Protein AF-A0A816GTY2-F1 (afdb_monomer)

Radius of gyration: 23.29 Å; Cα contacts (8 Å, |Δi|>4): 223; chains: 1; bounding box: 48×50×70 Å

pLDDT: mean 79.75, std 16.5, range [35.94, 98.0]

Sequence (243 aa):
CYPIIVRQYLSDNASLYRTDCFLKLSVQLFTTQSLARYLISSHNAFQTIIDSFLEYCQSKLDHGKLLFSRTTNTPIQHEFRRAQSILYDLRYLLGVVPDHYTNELRENFINGFQAFLQLLIYIHGMDKVTRQTGQHIEFDPEWETAFNLVIKIQAIISSILDWCSHDKDLLLRAYEVTGLALAEIERTSDVSHLIKDKNNSSIVKTTVHDFKIDCFAYDVAKDPVTVHIPVVRLFAGKFYSKK

Organism: NCBI:txid433720

InterPro domains:
  IPR039164 E3 ubiquitin-protein ligase UBR1-like [PTHR21497] (2-237)

Nearest PDB structures (foldseek):
  6t5f-assembly1_A  TM=2.651E-01  e=1.798E+00  Homo sapiens
  2zqm-assembly1_A  TM=3.087E-01  e=7.501E+00  Thermococcus sp. JCM 11816
  7pwz-assembly1_A-2  TM=2.264E-01  e=6.160E+00  Homo sapiens

Foldseek 3Di:
DVVVVVVVVVPDDDDPCVVVVCVVVVCCVCLPLVVLLCCLLPPLVLQVLLVQLVVVQVVQADVLAGDDDQDCPPVVLVVLVVSLVSLVVLLSSLVDADPDDDPSNLVSLLNSLLSLVSVLSNQAPPPWDFDDDDDDDPDDGDDPSSVVSVVSSVSSLVSQVVNLVNPVVSLVSSLVSLVVVVVVCLVSPPQVVSCCVPPVDDQDFDDDPNDTDGDRDDDRHPHIDDPSHVSVCSNVPPSPDDD

Solvent-accessible surface area (backbone atoms only — not comparable to full-atom values): 14097 Å² total; per-residue (Å²): 111,67,72,58,54,53,50,56,59,75,68,64,89,58,96,77,57,56,64,62,50,49,51,51,50,49,47,49,56,71,66,28,62,66,47,36,50,45,37,29,39,74,62,33,41,54,24,56,55,37,48,57,49,48,61,67,44,58,85,36,46,53,100,68,18,53,56,76,71,60,63,88,55,61,68,65,53,52,52,50,59,56,58,55,51,57,56,54,56,49,37,56,49,42,64,54,67,77,95,71,84,51,70,54,37,48,53,29,45,50,52,15,46,54,43,45,47,52,54,33,49,24,42,40,63,22,79,63,45,51,54,87,84,88,74,86,78,91,66,82,72,67,54,63,69,64,51,54,50,50,56,56,48,52,56,38,51,50,32,51,51,54,45,27,76,78,33,72,71,51,33,52,52,53,51,51,56,48,50,52,51,48,54,48,46,68,73,69,45,87,47,54,84,66,46,38,72,76,74,80,56,45,76,39,81,44,70,64,90,92,44,80,43,81,37,77,71,74,52,56,65,78,43,54,47,55,92,38,49,54,54,61,50,55,67,73,31,70,88,83,69,79,134

Mean predicted aligned error: 10.99 Å

Secondary structure (DSSP, 8-state):
-HHHHHHHHHH---SSSHHHHHHHHHHHHHT-HHHHHHHHHHH-HHHHHHHHHHHHHHTTEETTEE---SS--HHHHHHHHHHTTHHHHHHHHTSS--SS--HHHHHHHHHHHHHHHHHHHHHTT-S-B----SS--SSPPP-HHHHHHHHHHHHHHHHHHHHHHT-HHHHHHHHHHHHHHHHHHHHH---HHHHTTTTT--EEEEEETTEEEEEE---TTTS-B-S--HHHHHHHSSTT---

Structure (mmCIF, N/CA/C/O backbone):
data_AF-A0A816GTY2-F1
#
_entry.id   AF-A0A816GTY2-F1
#
loop_
_atom_site.group_PDB
_atom_site.id
_atom_site.type_symbol
_atom_site.label_atom_id
_atom_site.label_alt_id
_atom_site.label_comp_id
_atom_site.label_asym_id
_atom_site.label_entity_id
_atom_site.label_seq_id
_atom_site.pdbx_PDB_ins_code
_atom_site.Cartn_x
_atom_site.Cartn_y
_atom_site.Cartn_z
_atom_site.occupancy
_atom_site.B_iso_or_equiv
_atom_site.auth_seq_id
_atom_site.auth_comp_id
_atom_site.auth_asym_id
_atom_site.auth_atom_id
_atom_site.pdbx_PDB_model_num
ATOM 1 N N . CYS A 1 1 ? 12.930 1.979 -36.747 1.00 45.59 1 CYS A N 1
ATOM 2 C CA . CYS A 1 1 ? 11.554 2.526 -36.798 1.00 45.59 1 CYS A CA 1
ATOM 3 C C . CYS A 1 1 ? 11.474 4.005 -36.403 1.00 45.59 1 CYS A C 1
ATOM 5 O O . CYS A 1 1 ? 11.006 4.783 -37.219 1.00 45.59 1 CYS A O 1
ATOM 7 N N . TYR A 1 2 ? 11.999 4.432 -35.247 1.00 43.94 2 TYR A N 1
ATOM 8 C CA . TYR A 1 2 ? 11.989 5.844 -34.807 1.00 43.94 2 TYR A CA 1
ATOM 9 C C . TYR A 1 2 ? 12.565 6.873 -35.814 1.00 43.94 2 TYR A C 1
ATOM 11 O O . TYR A 1 2 ? 11.867 7.830 -36.136 1.00 43.94 2 TYR A O 1
ATOM 19 N N . PRO A 1 3 ? 13.757 6.678 -36.418 1.00 50.62 3 PRO A N 1
ATOM 20 C CA . PRO A 1 3 ? 14.300 7.652 -37.376 1.00 50.62 3 PRO A CA 1
ATOM 21 C C . PRO A 1 3 ? 13.504 7.763 -38.690 1.00 50.62 3 PRO A C 1
ATOM 23 O O . PRO A 1 3 ? 13.609 8.773 -39.379 1.00 50.62 3 PRO A O 1
ATOM 26 N N . ILE A 1 4 ? 12.696 6.754 -39.038 1.00 53.03 4 ILE A N 1
ATOM 27 C CA . ILE A 1 4 ? 11.814 6.779 -40.218 1.00 53.03 4 ILE A CA 1
ATOM 28 C C . ILE A 1 4 ? 10.565 7.613 -39.914 1.00 53.03 4 ILE A C 1
ATOM 30 O O . ILE A 1 4 ? 10.192 8.462 -40.717 1.00 53.03 4 ILE A O 1
ATOM 34 N N . ILE A 1 5 ? 9.993 7.443 -38.718 1.00 52.91 5 ILE A N 1
ATOM 35 C CA . ILE A 1 5 ? 8.853 8.227 -38.222 1.00 52.91 5 ILE A CA 1
ATOM 36 C C . ILE A 1 5 ? 9.244 9.704 -38.065 1.00 52.91 5 ILE A C 1
ATOM 38 O O . ILE A 1 5 ? 8.514 10.581 -38.510 1.00 52.91 5 ILE A O 1
ATOM 42 N N . VAL A 1 6 ? 10.433 9.987 -37.520 1.00 56.56 6 VAL A N 1
ATOM 43 C CA . VAL A 1 6 ? 10.964 11.357 -37.397 1.00 56.56 6 VAL A CA 1
ATOM 44 C C . VAL A 1 6 ? 11.235 11.984 -38.770 1.00 5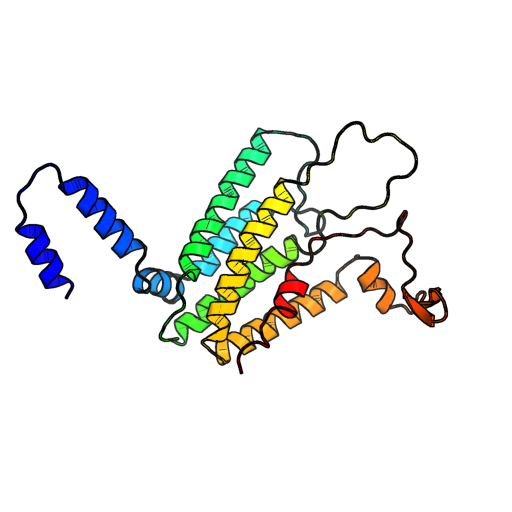6.56 6 VAL A C 1
ATOM 46 O O . VAL A 1 6 ? 10.988 13.171 -38.959 1.00 56.56 6 VAL A O 1
ATOM 49 N N . ARG A 1 7 ? 11.695 11.206 -39.761 1.00 51.94 7 ARG A N 1
ATOM 50 C CA . ARG A 1 7 ? 11.862 11.704 -41.137 1.00 51.94 7 ARG A CA 1
ATOM 51 C C . ARG A 1 7 ? 10.533 12.015 -41.818 1.00 51.94 7 ARG A C 1
ATOM 53 O O . ARG A 1 7 ? 10.439 13.073 -42.426 1.00 51.94 7 ARG A O 1
ATOM 60 N N . GLN A 1 8 ? 9.527 11.148 -41.685 1.00 50.62 8 GLN A N 1
ATOM 61 C CA . GLN A 1 8 ? 8.172 11.416 -42.187 1.00 50.62 8 GLN A CA 1
ATOM 62 C C . GLN A 1 8 ? 7.539 12.639 -41.503 1.00 50.62 8 GLN A C 1
ATOM 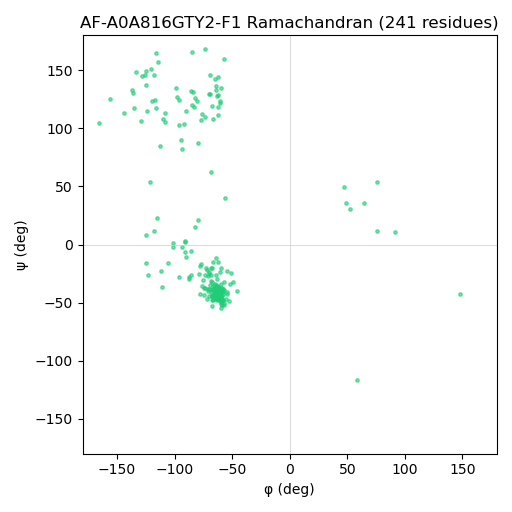64 O O . GLN A 1 8 ? 6.894 13.447 -42.162 1.00 50.62 8 GLN A O 1
ATOM 69 N N . TYR A 1 9 ? 7.807 12.823 -40.208 1.00 50.88 9 TYR A N 1
ATOM 70 C CA . TYR A 1 9 ? 7.394 13.982 -39.415 1.00 50.88 9 TYR A CA 1
ATOM 71 C C . TYR A 1 9 ? 8.041 15.303 -39.870 1.00 50.88 9 TYR A C 1
ATOM 73 O O . TYR A 1 9 ? 7.374 16.333 -39.912 1.00 50.88 9 TYR A O 1
ATOM 81 N N . LEU A 1 10 ? 9.328 15.290 -40.238 1.00 55.56 10 LEU A N 1
ATOM 82 C CA . LEU A 1 10 ? 10.029 16.481 -40.740 1.00 55.56 10 LEU A CA 1
ATOM 83 C C . LEU A 1 10 ? 9.582 16.890 -42.153 1.00 55.56 10 LEU A C 1
ATOM 85 O O . LEU A 1 10 ? 9.772 18.043 -42.532 1.00 55.56 10 LEU A O 1
ATOM 89 N N . SER A 1 11 ? 9.015 15.963 -42.931 1.00 59.84 11 SER A N 1
ATOM 90 C CA . SER A 1 11 ? 8.580 16.207 -44.312 1.00 59.84 11 SER A CA 1
ATOM 91 C C . SER A 1 11 ? 7.131 16.691 -44.466 1.00 59.84 11 SER A C 1
ATOM 93 O O . SER A 1 11 ? 6.770 17.110 -45.565 1.00 59.84 11 SER A O 1
ATOM 95 N N . ASP A 1 12 ? 6.303 16.653 -43.414 1.00 51.91 12 ASP A N 1
ATOM 96 C CA . ASP A 1 12 ? 4.862 16.933 -43.514 1.00 51.91 12 ASP A CA 1
ATOM 97 C C . ASP A 1 12 ? 4.520 18.420 -43.268 1.00 51.91 12 ASP A C 1
ATOM 99 O O . ASP A 1 12 ? 4.496 18.931 -42.143 1.00 51.91 12 ASP A O 1
ATOM 103 N N . ASN A 1 13 ? 4.234 19.138 -44.358 1.00 57.19 13 ASN A N 1
ATOM 104 C CA . ASN A 1 13 ? 3.841 20.548 -44.365 1.00 57.19 13 ASN A CA 1
ATOM 105 C C . ASN A 1 13 ? 2.306 20.702 -44.368 1.00 57.19 13 ASN A C 1
ATOM 107 O O . ASN A 1 13 ? 1.714 20.823 -45.436 1.00 57.19 13 ASN A O 1
ATOM 111 N N . ALA A 1 14 ? 1.645 20.769 -43.203 1.00 49.66 14 ALA A N 1
ATOM 112 C CA . ALA A 1 14 ? 0.281 21.317 -43.112 1.00 49.66 14 ALA A CA 1
ATOM 113 C C . ALA A 1 14 ? -0.069 21.852 -41.708 1.00 49.66 14 ALA A C 1
ATOM 115 O O . ALA A 1 14 ? 0.015 21.166 -40.691 1.00 49.66 14 ALA A O 1
ATOM 116 N N . SER A 1 15 ? -0.493 23.111 -41.671 1.00 50.09 15 SER A N 1
ATOM 117 C CA . SER A 1 15 ? -0.584 24.029 -40.530 1.00 50.09 15 SER A CA 1
ATOM 118 C C . SER A 1 15 ? -1.829 23.909 -39.628 1.00 50.09 15 SER A C 1
ATOM 120 O O . SER A 1 15 ? -2.042 24.791 -38.804 1.00 50.09 15 SER A O 1
ATOM 122 N N . LEU A 1 16 ? -2.615 22.826 -39.700 1.00 46.22 16 LEU A N 1
ATOM 123 C CA . LEU A 1 16 ? -3.748 22.582 -38.777 1.00 46.22 16 LEU A CA 1
ATOM 124 C C . LEU A 1 16 ? -3.669 21.242 -38.014 1.00 46.22 16 LEU A C 1
ATOM 126 O O . LEU A 1 16 ? -4.152 21.151 -36.893 1.00 46.22 16 LEU A O 1
ATOM 130 N N . TYR A 1 17 ? -2.991 20.228 -38.565 1.00 48.44 17 TYR A N 1
ATOM 131 C CA . TYR A 1 17 ? -2.818 18.897 -37.949 1.00 48.44 17 TYR A CA 1
ATOM 132 C C . TYR A 1 17 ? -1.629 18.814 -36.972 1.00 48.44 17 TYR A C 1
ATOM 134 O O . TYR A 1 17 ? -1.408 17.793 -36.316 1.00 48.44 17 TYR A O 1
ATOM 142 N N . ARG A 1 18 ? -0.842 19.895 -36.876 1.00 46.66 18 ARG A N 1
ATOM 143 C CA . ARG A 1 18 ? 0.416 19.963 -36.119 1.00 46.66 18 ARG A CA 1
ATOM 144 C C . ARG A 1 18 ? 0.211 19.781 -34.613 1.00 46.66 18 ARG A C 1
ATOM 146 O O . ARG A 1 18 ? 1.026 19.111 -33.990 1.00 46.66 18 ARG A O 1
ATOM 153 N N . THR A 1 19 ? -0.866 20.319 -34.041 1.00 47.19 19 THR A N 1
ATOM 154 C CA . THR A 1 19 ? -1.137 20.243 -32.594 1.00 47.19 19 THR A CA 1
ATOM 155 C C . THR A 1 19 ? -1.597 18.845 -32.179 1.00 47.19 19 THR A C 1
ATOM 157 O O . THR A 1 19 ? -1.076 18.292 -31.215 1.00 47.19 19 THR A O 1
ATOM 160 N N . ASP A 1 20 ? -2.490 18.224 -32.955 1.00 47.22 20 ASP A N 1
ATOM 161 C CA . ASP A 1 20 ? -2.998 16.875 -32.673 1.00 47.22 20 ASP A CA 1
ATOM 162 C C . ASP A 1 20 ? -1.932 15.793 -32.858 1.00 47.22 20 ASP A C 1
ATOM 164 O O . ASP A 1 20 ? -1.909 14.814 -32.115 1.00 47.22 20 ASP A O 1
ATOM 168 N N . CYS A 1 21 ? -1.028 15.957 -33.826 1.00 54.66 21 CYS A N 1
ATOM 169 C CA . CYS A 1 21 ? 0.066 15.014 -34.048 1.00 54.66 21 CYS A CA 1
ATOM 170 C C . CYS A 1 21 ? 1.161 15.155 -32.976 1.00 54.66 21 CYS A C 1
ATOM 172 O O . CYS A 1 21 ? 1.665 14.144 -32.489 1.00 54.66 21 CYS A O 1
ATOM 174 N N . PHE A 1 22 ? 1.458 16.385 -32.526 1.00 53.31 22 PHE A N 1
ATOM 175 C CA . PHE A 1 22 ? 2.329 16.622 -31.368 1.00 53.31 22 PHE A CA 1
ATOM 176 C C . PHE A 1 22 ? 1.764 15.977 -30.110 1.00 53.31 22 PHE A C 1
ATOM 178 O O . PHE A 1 22 ? 2.485 15.243 -29.447 1.00 53.31 22 PHE A O 1
ATOM 185 N N . LEU A 1 23 ? 0.479 16.208 -29.822 1.00 54.41 23 LEU A N 1
ATOM 186 C CA . LEU A 1 23 ? -0.200 15.642 -28.662 1.00 54.41 23 LEU A CA 1
ATOM 187 C C . LEU A 1 23 ? -0.242 14.116 -28.736 1.00 54.41 23 LEU A C 1
ATOM 189 O O . LEU A 1 23 ? 0.047 13.460 -27.747 1.00 54.41 23 LEU A O 1
ATOM 193 N N . LYS A 1 24 ? -0.535 13.523 -29.898 1.00 50.78 24 LYS A N 1
ATOM 194 C CA . LYS A 1 24 ? -0.574 12.059 -30.055 1.00 50.78 24 LYS A CA 1
ATOM 195 C C . LYS A 1 24 ? 0.804 11.415 -29.950 1.00 50.78 24 LYS A C 1
ATOM 197 O O . LYS A 1 24 ? 0.923 10.382 -29.296 1.00 50.78 24 LYS A O 1
ATOM 202 N N . LEU A 1 25 ? 1.835 12.020 -30.541 1.00 57.59 25 LEU A N 1
ATOM 203 C CA . LEU A 1 25 ? 3.205 11.519 -30.448 1.00 57.59 25 LEU A CA 1
ATOM 204 C C . LEU A 1 25 ? 3.775 11.730 -29.045 1.00 57.59 25 LEU A C 1
ATOM 206 O O . LEU A 1 25 ? 4.423 10.829 -28.529 1.00 57.59 25 LEU A O 1
ATOM 210 N N . SER A 1 26 ? 3.509 12.869 -28.398 1.00 56.75 26 SER A N 1
ATOM 211 C CA . SER A 1 26 ? 3.910 13.101 -27.010 1.00 56.75 26 SER A CA 1
ATOM 212 C C . SER A 1 26 ? 3.170 12.159 -26.075 1.00 56.75 26 SER A C 1
ATOM 214 O O . SER A 1 26 ? 3.808 11.552 -25.229 1.00 56.75 26 SER A O 1
ATOM 216 N N . VAL A 1 27 ? 1.859 11.965 -26.259 1.00 57.84 27 VAL A N 1
ATOM 217 C CA . VAL A 1 27 ? 1.085 10.971 -25.507 1.00 57.84 27 VAL A CA 1
ATOM 218 C C . VAL A 1 27 ? 1.722 9.606 -25.708 1.00 57.84 27 VAL A C 1
ATOM 220 O O . VAL A 1 27 ? 2.113 9.020 -24.719 1.00 57.84 27 VAL A O 1
ATOM 223 N N . GLN A 1 28 ? 1.975 9.152 -26.939 1.00 59.72 28 GLN A N 1
ATOM 224 C CA . GLN A 1 28 ? 2.644 7.869 -27.174 1.00 59.72 28 GLN A CA 1
ATOM 225 C C . GLN A 1 28 ? 4.036 7.783 -26.544 1.00 59.72 28 GLN A C 1
ATOM 227 O O . GLN A 1 28 ? 4.331 6.772 -25.920 1.00 59.72 28 GLN A O 1
ATOM 232 N N . LEU A 1 29 ? 4.875 8.814 -26.669 1.00 57.59 29 LEU A N 1
ATOM 233 C CA . LEU A 1 29 ? 6.229 8.852 -26.111 1.00 57.59 29 LEU A CA 1
ATOM 234 C C . LEU A 1 29 ? 6.191 8.775 -24.581 1.00 57.59 29 LEU A C 1
ATOM 236 O O . LEU A 1 29 ? 6.889 7.955 -23.986 1.00 57.59 29 LEU A O 1
ATOM 240 N N . PHE A 1 30 ? 5.329 9.574 -23.955 1.00 52.88 30 PHE A N 1
ATOM 241 C CA . PHE A 1 30 ? 5.159 9.596 -22.511 1.00 52.88 30 PHE A CA 1
ATOM 242 C C . PHE A 1 30 ? 4.406 8.364 -22.001 1.00 52.88 30 PHE A C 1
ATOM 244 O O . PHE A 1 30 ? 4.641 7.979 -20.859 1.00 52.88 30 PHE A O 1
ATOM 251 N N . THR A 1 31 ? 3.555 7.716 -22.812 1.00 55.88 31 THR A N 1
ATOM 252 C CA . THR A 1 31 ? 2.820 6.464 -22.504 1.00 55.88 31 THR A CA 1
ATOM 253 C C . THR A 1 31 ? 3.572 5.218 -22.923 1.00 55.88 31 THR A C 1
ATOM 255 O O . THR A 1 31 ? 3.040 4.114 -22.806 1.00 55.88 31 THR A O 1
ATOM 258 N N . THR A 1 32 ? 4.789 5.351 -23.454 1.00 65.94 32 THR A N 1
ATOM 259 C CA . THR A 1 32 ? 5.545 4.174 -23.855 1.00 65.94 32 THR A CA 1
ATOM 260 C C . THR A 1 32 ? 5.962 3.389 -22.620 1.00 65.94 32 THR A C 1
ATOM 262 O O . THR A 1 32 ? 6.588 3.904 -21.693 1.00 65.94 32 THR A O 1
ATOM 265 N N . GLN A 1 33 ? 5.681 2.091 -22.663 1.00 64.62 33 GLN A N 1
ATOM 266 C CA . GLN A 1 33 ? 6.143 1.097 -21.701 1.00 64.62 33 GLN A CA 1
ATOM 267 C C . GLN A 1 33 ? 7.663 1.209 -21.447 1.00 64.62 33 GLN A C 1
ATOM 269 O O . GLN A 1 33 ? 8.124 0.990 -20.331 1.00 64.62 33 GLN A O 1
ATOM 274 N N . SER A 1 34 ? 8.445 1.619 -22.455 1.00 73.25 34 SER A N 1
ATOM 275 C CA . SER A 1 34 ? 9.882 1.883 -22.327 1.00 73.25 34 SER A CA 1
ATOM 276 C C . SER A 1 34 ? 10.219 3.045 -21.392 1.00 73.25 34 SER A C 1
ATOM 278 O O . SER A 1 34 ? 11.177 2.927 -20.633 1.00 73.25 34 SER A O 1
ATOM 280 N N . LEU A 1 35 ? 9.454 4.143 -21.412 1.00 81.81 35 LEU A N 1
ATOM 281 C CA . LEU A 1 35 ? 9.726 5.297 -20.554 1.00 81.81 35 LEU A CA 1
ATOM 282 C C . LEU A 1 35 ? 9.391 4.988 -19.094 1.00 81.81 35 LEU A C 1
ATOM 284 O O . LEU A 1 35 ? 10.215 5.238 -18.222 1.00 81.81 35 LEU A O 1
ATOM 288 N N . ALA A 1 36 ? 8.226 4.393 -18.828 1.00 84.06 36 ALA A N 1
ATOM 289 C CA . ALA A 1 36 ? 7.830 4.020 -17.470 1.00 84.06 36 ALA A CA 1
ATOM 290 C C . ALA A 1 36 ? 8.833 3.039 -16.832 1.00 84.06 36 ALA A C 1
ATOM 292 O O . ALA A 1 36 ? 9.303 3.259 -15.714 1.00 84.06 36 ALA A O 1
ATOM 293 N N . ARG A 1 37 ? 9.255 2.013 -17.588 1.00 85.25 37 ARG A N 1
ATOM 294 C CA . ARG A 1 37 ? 10.316 1.085 -17.163 1.00 85.25 37 ARG A CA 1
ATOM 295 C C . ARG A 1 37 ? 11.639 1.797 -16.895 1.00 85.25 37 ARG A C 1
ATOM 297 O O . ARG A 1 37 ? 12.271 1.521 -15.883 1.00 85.25 37 ARG A O 1
ATOM 304 N N . TYR A 1 38 ? 12.060 2.697 -17.782 1.00 88.12 38 TYR A N 1
ATOM 305 C CA . TYR A 1 38 ? 13.303 3.454 -17.621 1.00 88.12 38 TYR A CA 1
ATOM 306 C C . TYR A 1 38 ? 13.271 4.355 -16.379 1.00 88.12 38 TYR A C 1
ATOM 308 O O . TYR A 1 38 ? 14.245 4.430 -15.634 1.00 88.12 38 TYR A O 1
ATOM 316 N N . LEU A 1 39 ? 12.137 4.998 -16.103 1.00 90.00 39 LEU A N 1
ATOM 317 C CA . LEU A 1 39 ? 11.957 5.832 -14.916 1.00 90.00 39 LEU A CA 1
ATOM 318 C C . LEU A 1 39 ? 12.032 5.014 -13.619 1.00 90.00 39 LEU A C 1
ATOM 320 O O . LEU A 1 39 ? 12.686 5.443 -12.670 1.00 90.00 39 LEU A O 1
ATOM 324 N N . ILE A 1 40 ? 11.441 3.816 -13.576 1.00 91.94 40 ILE A N 1
ATOM 325 C CA . ILE A 1 40 ? 11.598 2.917 -12.420 1.00 91.94 40 ILE A CA 1
ATOM 326 C C . ILE A 1 40 ? 13.048 2.424 -12.330 1.00 91.94 40 ILE A C 1
ATOM 328 O O . ILE A 1 40 ? 13.696 2.583 -11.300 1.00 91.94 40 ILE A O 1
ATOM 332 N N . SER A 1 41 ? 13.584 1.861 -13.413 1.00 92.12 41 SER A N 1
ATOM 333 C CA . SER A 1 41 ? 14.889 1.192 -13.411 1.00 92.12 41 SER A CA 1
ATOM 334 C C . SER A 1 41 ? 16.076 2.133 -13.216 1.00 92.12 41 SER A C 1
ATOM 336 O O . SER A 1 41 ? 17.088 1.696 -12.682 1.00 92.12 41 SER A O 1
ATOM 338 N N . SER A 1 42 ? 16.002 3.384 -13.668 1.00 91.19 42 SER A N 1
ATOM 339 C CA . SER A 1 42 ? 17.142 4.312 -13.628 1.00 91.19 42 SER A CA 1
ATOM 340 C C . SER A 1 42 ? 16.951 5.470 -12.653 1.00 91.19 42 SER A C 1
ATOM 342 O O . SER A 1 42 ? 17.942 6.035 -12.208 1.00 91.19 42 SER A O 1
ATOM 344 N N . HIS A 1 43 ? 15.708 5.823 -12.307 1.00 92.00 43 HIS A N 1
ATOM 345 C CA . HIS A 1 43 ? 15.412 7.010 -11.494 1.00 92.00 43 HIS A CA 1
ATOM 346 C C . HIS A 1 43 ? 14.586 6.711 -10.239 1.00 92.00 43 HIS A C 1
ATOM 348 O O . HIS A 1 43 ? 14.150 7.651 -9.585 1.00 92.00 43 HIS A O 1
ATOM 354 N N . ASN A 1 44 ? 14.352 5.437 -9.893 1.00 92.88 44 ASN A N 1
ATOM 355 C CA . ASN A 1 44 ? 13.559 5.056 -8.716 1.00 92.88 44 ASN A CA 1
ATOM 356 C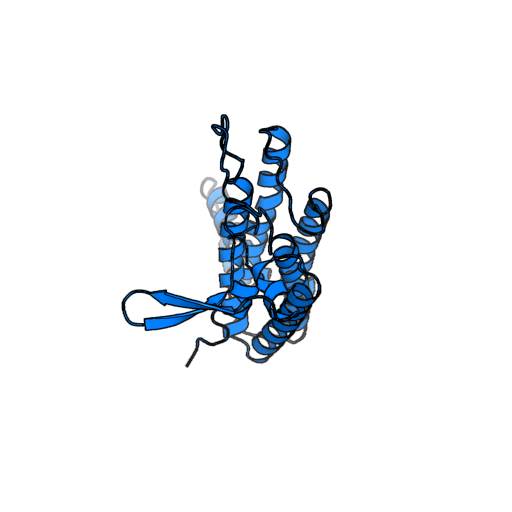 C . ASN A 1 44 ? 12.174 5.729 -8.659 1.00 92.88 44 ASN A C 1
ATOM 358 O O . ASN A 1 44 ? 11.627 5.954 -7.583 1.00 92.88 44 ASN A O 1
ATOM 362 N N . ALA A 1 45 ? 11.577 6.027 -9.820 1.00 94.00 45 ALA A N 1
ATOM 363 C CA . ALA A 1 45 ? 10.399 6.891 -9.891 1.00 94.00 45 ALA A CA 1
ATOM 364 C C . ALA A 1 45 ? 9.215 6.399 -9.041 1.00 94.00 45 ALA A C 1
ATOM 366 O O . ALA A 1 45 ? 8.488 7.220 -8.490 1.00 94.00 45 ALA A O 1
ATOM 367 N N . PHE A 1 46 ? 9.042 5.080 -8.885 1.00 95.81 46 PHE A N 1
ATOM 368 C CA . PHE A 1 46 ? 8.024 4.517 -7.995 1.00 95.81 46 PHE A CA 1
ATOM 369 C C . PHE A 1 46 ? 8.250 4.971 -6.543 1.00 95.81 46 PHE A C 1
ATOM 371 O O . PHE A 1 46 ? 7.361 5.574 -5.940 1.00 95.81 46 PHE A O 1
ATOM 378 N N . GLN A 1 47 ? 9.448 4.738 -6.006 1.00 96.81 47 GLN A N 1
ATOM 379 C CA . GLN A 1 47 ? 9.798 5.157 -4.654 1.00 96.81 47 GLN A CA 1
ATOM 380 C C . GLN A 1 47 ? 9.674 6.673 -4.496 1.00 96.81 47 GLN A C 1
ATOM 382 O O . GLN A 1 47 ? 8.992 7.125 -3.587 1.00 96.81 47 GLN A O 1
ATOM 387 N N . THR A 1 48 ? 10.255 7.458 -5.407 1.00 96.06 48 THR A N 1
ATOM 388 C CA . THR A 1 48 ? 10.230 8.927 -5.321 1.00 96.06 48 THR A CA 1
ATOM 389 C C . THR A 1 48 ? 8.808 9.485 -5.274 1.00 96.06 48 THR A C 1
ATOM 391 O O . THR A 1 48 ? 8.524 10.382 -4.479 1.00 96.06 48 THR A O 1
ATOM 394 N N . ILE A 1 49 ? 7.898 8.945 -6.094 1.00 94.81 49 ILE A N 1
ATOM 395 C CA . ILE A 1 49 ? 6.485 9.343 -6.088 1.00 94.81 49 ILE A CA 1
ATOM 396 C C . ILE A 1 49 ? 5.843 9.045 -4.730 1.00 94.81 49 ILE A C 1
ATOM 398 O O . ILE A 1 49 ? 5.164 9.905 -4.168 1.00 94.81 49 ILE A O 1
ATOM 402 N N . ILE A 1 50 ? 6.050 7.842 -4.192 1.00 97.12 50 ILE A N 1
ATOM 403 C CA . ILE A 1 50 ? 5.440 7.475 -2.915 1.00 97.12 50 ILE A CA 1
ATOM 404 C C . ILE A 1 50 ? 6.056 8.234 -1.749 1.00 97.12 50 ILE A C 1
ATOM 406 O O . ILE A 1 50 ? 5.297 8.746 -0.935 1.00 97.12 50 ILE A O 1
ATOM 410 N N . ASP A 1 51 ? 7.375 8.372 -1.682 1.00 95.81 51 ASP A N 1
ATOM 411 C CA . ASP A 1 51 ? 8.051 9.114 -0.615 1.00 95.81 51 ASP A CA 1
ATOM 412 C C . ASP A 1 51 ? 7.563 10.568 -0.562 1.00 95.81 51 ASP A C 1
ATOM 414 O O . ASP A 1 51 ? 7.225 11.061 0.513 1.00 95.81 51 ASP A O 1
ATOM 418 N N . SER A 1 52 ? 7.378 11.208 -1.724 1.00 93.81 52 SER A N 1
ATOM 419 C CA . SER A 1 52 ? 6.784 12.553 -1.809 1.00 93.81 52 SER A CA 1
ATOM 420 C C . SER A 1 52 ? 5.367 12.600 -1.218 1.00 93.81 52 SER A C 1
ATOM 422 O O . SER A 1 52 ? 4.979 13.558 -0.546 1.00 93.81 52 SER A O 1
ATOM 424 N N . PHE A 1 53 ? 4.562 11.560 -1.458 1.00 93.88 53 PHE A N 1
ATOM 425 C CA . PHE A 1 53 ? 3.213 11.471 -0.902 1.00 93.88 53 PHE A CA 1
ATOM 426 C C . PHE A 1 53 ? 3.217 11.145 0.599 1.00 93.88 53 PHE A C 1
ATOM 428 O O . PHE A 1 53 ? 2.401 11.689 1.346 1.00 93.88 53 PHE A O 1
ATOM 435 N N . LEU A 1 54 ? 4.135 10.287 1.052 1.00 94.56 54 LEU A N 1
ATOM 436 C CA . LEU A 1 54 ? 4.325 9.944 2.460 1.00 94.56 54 LEU A CA 1
ATOM 437 C C . LEU A 1 54 ? 4.727 11.175 3.266 1.00 94.56 54 LEU A C 1
ATOM 439 O O . LEU A 1 54 ? 4.119 11.419 4.304 1.00 94.56 54 LEU A O 1
ATOM 443 N N . GLU A 1 55 ? 5.677 11.971 2.774 1.00 93.44 55 GLU A N 1
ATOM 444 C CA . GLU A 1 55 ? 6.109 13.227 3.399 1.00 93.44 55 GLU A CA 1
ATOM 445 C C . GLU A 1 55 ? 4.920 14.172 3.617 1.00 93.44 55 GLU A C 1
ATOM 447 O O . GLU A 1 55 ? 4.692 14.657 4.726 1.00 93.44 55 GLU A O 1
ATOM 452 N N . TYR A 1 56 ? 4.068 14.343 2.602 1.00 91.25 56 TYR A N 1
ATOM 453 C CA . TYR A 1 56 ? 2.843 15.131 2.742 1.00 91.25 56 TYR A CA 1
ATOM 454 C C . TYR A 1 56 ? 1.864 14.545 3.781 1.00 91.25 56 TYR A C 1
ATOM 456 O O . TYR A 1 56 ? 1.205 15.286 4.527 1.00 91.25 56 TYR A O 1
ATOM 464 N N . CYS A 1 57 ? 1.766 13.215 3.842 1.00 90.75 57 CYS A N 1
ATOM 465 C CA . CYS A 1 57 ? 0.910 12.492 4.778 1.00 90.75 57 CYS A CA 1
ATOM 466 C C . CYS A 1 57 ? 1.396 12.565 6.231 1.00 90.75 57 CYS A C 1
ATOM 468 O O . CYS A 1 57 ? 0.551 12.479 7.117 1.00 90.75 57 CYS A O 1
ATOM 470 N N . GLN A 1 58 ? 2.694 12.768 6.498 1.00 90.81 58 GLN A N 1
ATOM 471 C CA . GLN A 1 58 ? 3.250 12.791 7.863 1.00 90.81 58 GLN A CA 1
ATOM 472 C C . GLN A 1 58 ? 2.528 13.789 8.776 1.00 90.81 58 GLN A C 1
ATOM 474 O O . GLN A 1 58 ? 2.198 13.462 9.912 1.00 90.81 58 GLN A O 1
ATOM 479 N N . SER A 1 59 ? 2.196 14.973 8.251 1.00 88.00 59 SER A N 1
ATOM 480 C CA . SER A 1 59 ? 1.439 16.017 8.968 1.00 88.00 59 SER A CA 1
ATOM 481 C C . SER A 1 59 ? 0.003 15.627 9.353 1.00 88.00 59 SER A C 1
ATOM 483 O O . SER A 1 59 ? -0.650 16.352 10.099 1.00 88.00 59 SER A O 1
ATOM 485 N N . LYS A 1 60 ? -0.512 14.518 8.811 1.00 88.31 60 LYS A N 1
ATOM 486 C CA . LYS A 1 60 ? -1.900 14.043 8.945 1.00 88.31 60 LYS A CA 1
ATOM 487 C C . LYS A 1 60 ? -1.977 12.687 9.646 1.00 88.31 60 LYS A C 1
ATOM 489 O O . LYS A 1 60 ? -3.021 12.038 9.607 1.00 88.31 60 LYS A O 1
ATOM 494 N N . LEU A 1 61 ? -0.870 12.236 10.236 1.00 90.44 61 LEU A N 1
ATOM 495 C CA . LEU A 1 61 ? -0.835 11.001 11.003 1.00 90.44 61 LEU A CA 1
ATOM 496 C C . LEU A 1 61 ? -1.257 11.259 12.447 1.00 90.44 61 LEU A C 1
ATOM 498 O O . LEU A 1 61 ? -0.727 12.145 13.110 1.00 90.44 61 LEU A O 1
ATOM 502 N N . ASP A 1 62 ? -2.155 10.419 12.941 1.00 87.56 62 ASP A N 1
ATOM 503 C CA . ASP A 1 62 ? -2.491 10.270 14.348 1.00 87.56 62 ASP A CA 1
ATOM 504 C C . ASP A 1 62 ? -2.195 8.828 14.768 1.00 87.56 62 ASP A C 1
ATOM 506 O O . ASP A 1 62 ? -2.650 7.881 14.125 1.00 87.56 62 ASP A O 1
ATOM 510 N N . HIS A 1 63 ? -1.362 8.640 15.795 1.00 86.31 63 HIS A N 1
ATOM 511 C CA . HIS A 1 63 ? -0.897 7.313 16.233 1.00 86.31 63 HIS A CA 1
ATOM 512 C C . HIS A 1 63 ? -0.370 6.428 15.076 1.00 86.31 63 HIS A C 1
ATOM 514 O O . HIS A 1 63 ? -0.577 5.214 15.036 1.00 86.31 63 HIS A O 1
ATOM 520 N N . GLY A 1 64 ? 0.292 7.051 14.092 1.00 87.12 64 GLY A N 1
ATOM 521 C CA . GLY A 1 64 ? 0.827 6.373 12.907 1.00 87.12 64 GLY A CA 1
ATOM 522 C C . GLY A 1 64 ? -0.217 5.978 11.855 1.00 87.12 64 GLY A C 1
ATOM 523 O O . GLY A 1 64 ? 0.115 5.225 10.938 1.00 87.12 64 GLY A O 1
ATOM 524 N N . LYS A 1 65 ? -1.460 6.462 11.965 1.00 90.56 65 LYS A N 1
ATOM 525 C CA . LYS A 1 65 ? -2.550 6.236 11.007 1.00 90.56 65 LYS A CA 1
ATOM 526 C C . LYS A 1 65 ? -3.022 7.542 10.396 1.00 90.56 65 LYS A C 1
ATOM 528 O O . LYS A 1 65 ? -3.025 8.564 11.065 1.00 90.56 65 LYS A O 1
ATOM 533 N N . LEU A 1 66 ? -3.424 7.520 9.130 1.00 90.06 66 LEU A N 1
ATOM 534 C CA . LEU A 1 66 ? -4.004 8.702 8.498 1.00 90.06 66 LEU A CA 1
ATOM 535 C C . LEU A 1 66 ? -5.309 9.080 9.197 1.00 90.06 66 LEU A C 1
ATOM 537 O O . LEU A 1 66 ? -6.200 8.245 9.343 1.00 90.06 66 LEU A O 1
ATOM 541 N N . LEU A 1 67 ? -5.408 10.343 9.601 1.00 87.06 67 LEU A N 1
ATOM 542 C CA . LEU A 1 67 ? -6.609 10.915 10.184 1.00 87.06 67 LEU A CA 1
ATOM 543 C C . LEU A 1 67 ? -7.121 12.033 9.282 1.00 87.06 67 LEU A C 1
ATOM 545 O O . LEU A 1 67 ? -6.414 13.000 8.985 1.00 87.06 67 LEU A O 1
ATOM 549 N N . PHE A 1 68 ? -8.378 11.916 8.871 1.00 82.81 68 PHE A N 1
ATOM 550 C CA . PHE A 1 68 ? -9.068 12.966 8.136 1.00 82.81 68 PHE A CA 1
ATOM 551 C C . PHE A 1 68 ? -9.944 13.770 9.093 1.00 82.81 68 PHE A C 1
ATOM 553 O O . PHE A 1 68 ? -10.634 13.224 9.955 1.00 82.81 68 PHE A O 1
ATOM 560 N N . SER A 1 69 ? -9.880 15.097 8.969 1.00 71.12 69 SER A N 1
ATOM 561 C CA . SER A 1 69 ? -10.694 15.989 9.790 1.00 71.12 69 SER A CA 1
ATOM 562 C C . SER A 1 69 ? -12.177 15.718 9.542 1.00 71.12 69 SER A C 1
ATOM 564 O O . SER A 1 69 ? -12.646 15.830 8.410 1.00 71.12 69 SER A O 1
ATOM 566 N N . ARG A 1 70 ? -12.914 15.414 10.617 1.00 65.81 70 ARG A N 1
ATOM 567 C CA . ARG A 1 70 ? -14.370 15.197 10.584 1.00 65.81 70 ARG A CA 1
ATOM 568 C C . ARG A 1 70 ? -15.160 16.489 10.388 1.00 65.81 70 ARG A C 1
ATOM 570 O O . ARG A 1 70 ? -16.311 16.445 9.973 1.00 65.81 70 ARG A O 1
ATOM 577 N N . THR A 1 71 ? -14.551 17.637 10.681 1.00 56.81 71 THR A N 1
ATOM 578 C CA . THR A 1 71 ? -15.102 18.952 10.352 1.00 56.81 71 THR A CA 1
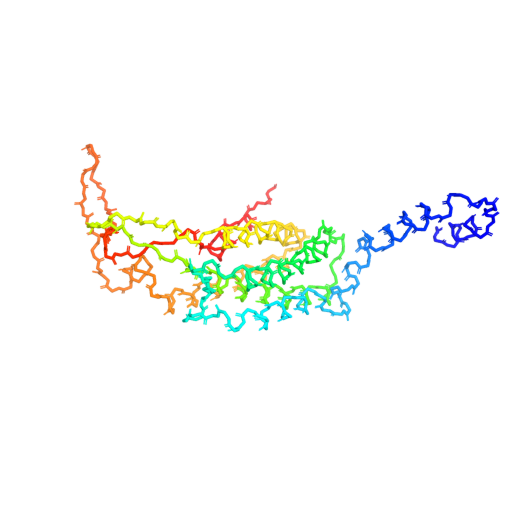ATOM 579 C C . THR A 1 71 ? -14.739 19.319 8.919 1.00 56.81 71 THR A C 1
ATOM 581 O O . THR A 1 71 ? -13.577 19.225 8.513 1.00 56.81 71 THR A O 1
ATOM 584 N N . THR A 1 72 ? -15.750 19.747 8.163 1.00 55.16 72 THR A N 1
ATOM 585 C CA . THR A 1 72 ? -15.708 20.142 6.749 1.00 55.16 72 THR A CA 1
ATOM 586 C C . THR A 1 72 ? -14.911 21.433 6.534 1.00 55.16 72 THR A C 1
ATOM 588 O O . THR A 1 72 ? -15.445 22.450 6.099 1.00 55.16 72 THR A O 1
ATOM 591 N N . ASN A 1 73 ? -13.617 21.427 6.845 1.00 59.72 73 ASN A N 1
ATOM 592 C CA . ASN A 1 73 ? -12.711 22.482 6.409 1.00 59.72 73 ASN A CA 1
ATOM 593 C C . ASN A 1 73 ? -12.339 22.209 4.950 1.00 59.72 73 ASN A C 1
ATOM 595 O O . ASN A 1 73 ? -11.342 21.549 4.647 1.00 59.72 73 ASN A O 1
ATOM 599 N N . THR A 1 74 ? -13.171 22.726 4.046 1.00 62.53 74 THR A N 1
ATOM 600 C CA . THR A 1 74 ? -13.050 22.585 2.589 1.00 62.53 74 THR A CA 1
ATOM 601 C C . THR A 1 74 ? -11.636 22.835 2.036 1.00 62.53 74 THR A C 1
ATOM 603 O O . THR A 1 74 ? -11.210 22.037 1.201 1.00 62.53 74 THR A O 1
ATOM 606 N N . PRO A 1 75 ? -10.835 23.826 2.493 1.00 64.25 75 PRO A N 1
ATOM 607 C CA . PRO A 1 75 ? -9.512 24.082 1.908 1.00 64.25 75 PRO A CA 1
ATOM 608 C C . PRO A 1 75 ? -8.524 22.922 2.098 1.00 64.25 75 PRO A C 1
ATOM 610 O O . PRO A 1 75 ? -7.875 22.495 1.146 1.00 64.25 75 PRO A O 1
ATOM 613 N N . ILE A 1 76 ? -8.469 22.349 3.306 1.00 67.25 76 ILE A N 1
ATOM 614 C CA . ILE A 1 76 ? -7.548 21.253 3.656 1.00 67.25 76 ILE A CA 1
ATOM 615 C C . ILE A 1 76 ? -7.909 19.980 2.877 1.00 67.25 76 ILE A C 1
ATOM 617 O O . ILE A 1 76 ? -7.037 19.237 2.423 1.00 67.25 76 ILE A O 1
ATOM 621 N N . GLN A 1 77 ? -9.206 19.744 2.660 1.00 69.12 77 GLN A N 1
ATOM 622 C CA . GLN A 1 77 ? -9.685 18.627 1.846 1.00 69.12 77 GLN A CA 1
ATOM 623 C C . GLN A 1 77 ? -9.319 18.799 0.365 1.00 69.12 77 GLN A C 1
ATOM 625 O O . GLN A 1 77 ? -8.943 17.825 -0.289 1.00 69.12 77 GLN A O 1
ATOM 630 N N . HIS A 1 78 ? -9.371 20.023 -0.172 1.00 75.06 78 HIS A N 1
ATOM 631 C CA . HIS A 1 78 ? -8.931 20.303 -1.542 1.00 75.06 78 HIS A CA 1
ATOM 632 C C . HIS A 1 78 ? -7.428 20.070 -1.727 1.00 75.06 78 HIS A C 1
ATOM 634 O O . HIS A 1 78 ? -7.027 19.476 -2.731 1.00 75.06 78 HIS A O 1
ATOM 640 N N . GLU A 1 79 ? -6.603 20.468 -0.759 1.00 82.38 79 GLU A N 1
ATOM 641 C CA . GLU A 1 79 ? -5.163 20.193 -0.781 1.00 82.38 79 GLU A CA 1
ATOM 642 C C . GLU A 1 79 ? -4.872 18.693 -0.759 1.00 82.38 79 GLU A C 1
ATOM 644 O O . GLU A 1 79 ? -4.072 18.214 -1.563 1.00 82.38 79 GLU A O 1
ATOM 649 N N . PHE A 1 80 ? -5.569 17.930 0.090 1.00 83.81 80 PHE A N 1
ATOM 650 C CA . PHE A 1 80 ? -5.387 16.481 0.148 1.00 83.81 80 PHE A CA 1
ATOM 651 C C . PHE A 1 80 ? -5.845 15.799 -1.148 1.00 83.81 80 PHE A C 1
ATOM 653 O O . PHE A 1 80 ? -5.127 14.962 -1.695 1.00 83.81 80 PHE A O 1
ATOM 660 N N . ARG A 1 81 ? -6.998 16.196 -1.709 1.00 81.31 81 ARG A N 1
ATOM 661 C CA . ARG A 1 81 ? -7.473 15.704 -3.018 1.00 81.31 81 ARG A CA 1
ATOM 662 C C . ARG A 1 81 ? -6.475 16.005 -4.137 1.00 81.31 81 ARG A C 1
ATOM 664 O O . ARG A 1 81 ? -6.293 15.162 -5.016 1.00 81.31 81 ARG A O 1
ATOM 671 N N . ARG A 1 82 ? -5.817 17.168 -4.097 1.00 83.88 82 ARG A N 1
ATOM 672 C CA . ARG A 1 82 ? -4.739 17.521 -5.029 1.00 83.88 82 ARG A CA 1
ATOM 673 C C . ARG A 1 82 ? -3.508 16.650 -4.804 1.00 83.88 82 ARG A C 1
ATOM 675 O O . ARG A 1 82 ? -2.993 16.114 -5.770 1.00 83.88 82 ARG A O 1
ATOM 682 N N . ALA A 1 83 ? -3.075 16.439 -3.565 1.00 86.75 83 ALA A N 1
ATOM 683 C CA . ALA A 1 83 ? -1.944 15.558 -3.271 1.00 86.75 83 ALA A CA 1
ATOM 684 C C . ALA A 1 83 ? -2.193 14.121 -3.760 1.00 86.75 83 ALA A C 1
ATOM 686 O O . ALA A 1 83 ? -1.300 13.492 -4.317 1.00 86.75 83 ALA A O 1
ATOM 687 N N . GLN A 1 84 ? -3.428 13.620 -3.653 1.00 86.50 84 GLN A N 1
ATOM 688 C CA . GLN A 1 84 ? -3.813 12.311 -4.189 1.00 86.50 84 GLN A CA 1
ATOM 689 C C . GLN A 1 84 ? -3.679 12.195 -5.715 1.00 86.50 84 GLN A C 1
ATOM 691 O O . GLN A 1 84 ? -3.747 11.074 -6.221 1.00 86.50 84 GLN A O 1
ATOM 696 N N . SER A 1 85 ? -3.532 13.290 -6.473 1.00 85.81 85 SER A N 1
ATOM 697 C CA . SER A 1 85 ? -3.355 13.190 -7.926 1.00 85.81 85 SER A CA 1
ATOM 698 C C . SER A 1 85 ? -2.058 12.475 -8.297 1.00 85.81 85 SER A C 1
ATOM 700 O O . SER A 1 85 ? -2.022 11.811 -9.326 1.00 85.81 85 SER A O 1
ATOM 702 N N . ILE A 1 86 ? -1.047 12.521 -7.424 1.00 88.44 86 ILE A N 1
ATOM 703 C CA . ILE A 1 86 ? 0.231 11.821 -7.607 1.00 88.44 86 ILE A CA 1
ATOM 704 C C . ILE A 1 86 ? 0.057 10.293 -7.700 1.00 88.44 86 ILE A C 1
ATOM 706 O O . ILE A 1 86 ? 0.849 9.587 -8.318 1.00 88.44 86 ILE A O 1
ATOM 710 N N . LEU A 1 87 ? -1.036 9.761 -7.139 1.00 90.50 87 LEU A N 1
ATOM 711 C CA . LEU A 1 87 ? -1.377 8.341 -7.232 1.00 90.50 87 LEU A CA 1
ATOM 712 C C . LEU A 1 87 ? -1.811 7.942 -8.652 1.00 90.50 87 LEU A C 1
ATOM 714 O O . LEU A 1 87 ? -1.691 6.773 -9.020 1.00 90.50 87 LEU A O 1
ATOM 718 N N . TYR A 1 88 ? -2.289 8.886 -9.472 1.00 89.44 88 TYR A N 1
ATOM 719 C CA . TYR A 1 88 ? -2.538 8.622 -10.891 1.00 89.44 88 TYR A CA 1
ATOM 720 C C . TYR A 1 88 ? -1.233 8.465 -11.667 1.00 89.44 88 TYR A C 1
ATOM 722 O O . TYR A 1 88 ? -1.151 7.566 -12.502 1.00 89.44 88 TYR A O 1
ATOM 730 N N . ASP A 1 89 ? -0.212 9.261 -11.342 1.00 88.69 89 ASP A N 1
ATOM 731 C CA . ASP A 1 89 ? 1.121 9.135 -11.941 1.00 88.69 89 ASP A CA 1
ATOM 732 C C . ASP A 1 89 ? 1.731 7.776 -11.600 1.00 88.69 89 ASP A C 1
ATOM 734 O O . ASP A 1 89 ? 2.285 7.097 -12.463 1.00 88.69 89 ASP A O 1
ATOM 738 N N . LEU A 1 90 ? 1.539 7.311 -10.362 1.00 92.12 90 LEU A N 1
ATOM 739 C CA . LEU A 1 90 ? 1.964 5.972 -9.978 1.00 92.12 90 LEU A CA 1
ATOM 740 C C . LEU A 1 90 ? 1.196 4.872 -10.722 1.00 92.12 90 LEU A C 1
ATOM 742 O O . LEU A 1 90 ? 1.797 3.925 -11.232 1.00 92.12 90 LEU A O 1
ATOM 746 N N . ARG A 1 91 ? -0.135 4.984 -10.805 1.00 90.19 91 ARG A N 1
ATOM 747 C CA . ARG A 1 91 ? -0.957 4.030 -11.564 1.00 90.19 91 ARG A CA 1
ATOM 748 C C . ARG A 1 91 ? -0.516 3.967 -13.022 1.00 90.19 91 ARG A C 1
ATOM 750 O O . ARG A 1 91 ? -0.529 2.899 -13.619 1.00 90.19 91 ARG A O 1
ATOM 757 N N . TYR A 1 92 ? -0.147 5.104 -13.590 1.00 87.81 92 TYR A N 1
ATOM 758 C CA . TYR A 1 92 ? 0.370 5.187 -14.940 1.00 87.81 92 TYR A CA 1
ATOM 759 C C . TYR A 1 92 ? 1.731 4.502 -15.079 1.00 87.81 92 TYR A C 1
ATOM 761 O O . TYR A 1 92 ? 1.916 3.674 -15.970 1.00 87.81 92 TYR A O 1
ATOM 769 N N . LEU A 1 93 ? 2.651 4.792 -14.158 1.00 90.19 93 LEU A N 1
ATOM 770 C CA . LEU A 1 93 ? 3.991 4.214 -14.117 1.00 90.19 93 LEU A CA 1
ATOM 771 C C . LEU A 1 93 ? 3.954 2.678 -14.039 1.00 90.19 93 LEU A C 1
ATOM 773 O O . LEU A 1 93 ? 4.739 2.000 -14.697 1.00 90.19 93 LEU A O 1
ATOM 777 N N . LEU A 1 94 ? 3.007 2.133 -13.273 1.00 92.00 94 LEU A N 1
ATOM 778 C CA . LEU A 1 94 ? 2.798 0.693 -13.104 1.00 92.00 94 LEU A CA 1
ATOM 779 C C . LEU A 1 94 ? 1.763 0.108 -14.078 1.00 92.00 94 LEU A C 1
ATOM 781 O O . LEU A 1 94 ? 1.526 -1.098 -14.074 1.00 92.00 94 LEU A O 1
ATOM 785 N N . GLY A 1 95 ? 1.136 0.931 -14.918 1.00 88.00 95 GLY A N 1
ATOM 786 C CA . GLY A 1 95 ? -0.008 0.528 -15.736 1.00 88.00 95 GLY A CA 1
ATOM 787 C C . GLY A 1 95 ? 0.336 -0.477 -16.833 1.00 88.00 95 GLY A C 1
ATOM 788 O O . GLY A 1 95 ? -0.551 -1.178 -17.314 1.00 88.00 95 GLY A O 1
ATOM 789 N N . VAL A 1 96 ? 1.612 -0.569 -17.216 1.00 85.00 96 VAL A N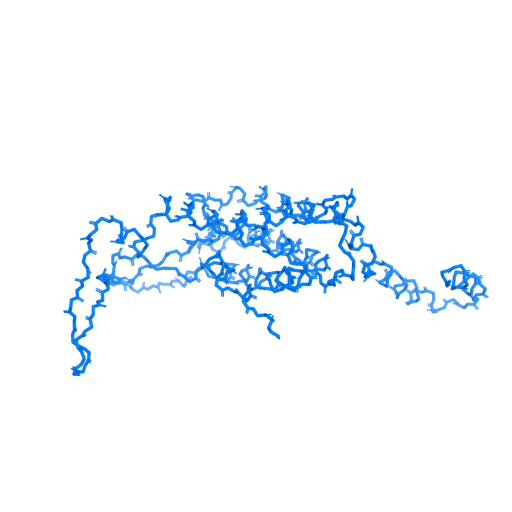 1
ATOM 790 C CA . VAL A 1 96 ? 2.077 -1.510 -18.235 1.00 85.00 96 VAL A CA 1
ATOM 791 C C . VAL A 1 96 ? 3.178 -2.397 -17.664 1.00 85.00 96 VAL A C 1
ATOM 793 O O . VAL A 1 96 ? 4.267 -1.926 -17.339 1.00 85.00 96 VAL A O 1
ATOM 796 N N . VAL A 1 97 ? 2.885 -3.692 -17.567 1.00 88.62 97 VAL A N 1
ATOM 797 C CA . VAL A 1 97 ? 3.803 -4.717 -17.052 1.00 88.62 97 VAL A CA 1
ATOM 798 C C . VAL A 1 97 ? 5.035 -4.841 -17.964 1.00 88.62 97 VAL A C 1
ATOM 800 O O . VAL A 1 97 ? 4.864 -4.843 -19.180 1.00 88.62 97 VAL A O 1
ATOM 803 N N . PRO A 1 98 ? 6.271 -4.934 -17.445 1.00 88.12 98 PRO A N 1
ATOM 804 C CA . PRO A 1 98 ? 7.478 -5.160 -18.240 1.00 88.12 98 PRO A CA 1
ATOM 805 C C . PRO A 1 98 ? 7.496 -6.522 -18.940 1.00 88.12 98 PRO A C 1
ATOM 807 O O . PRO A 1 98 ? 7.150 -7.533 -18.341 1.00 88.12 98 PRO A O 1
ATOM 810 N N . ASP A 1 99 ? 8.022 -6.570 -20.165 1.00 85.56 99 ASP A N 1
ATOM 811 C CA . ASP A 1 99 ? 8.275 -7.848 -20.858 1.00 85.56 99 ASP A CA 1
ATOM 812 C C . ASP A 1 99 ? 9.564 -8.526 -20.355 1.00 85.56 99 ASP A C 1
ATOM 814 O O . ASP A 1 99 ? 9.732 -9.740 -20.446 1.00 85.56 99 ASP A O 1
ATOM 818 N N . HIS A 1 100 ? 10.495 -7.722 -19.830 1.00 87.50 100 HIS A N 1
ATOM 819 C CA . HIS A 1 100 ? 11.796 -8.159 -19.340 1.00 87.50 100 HIS A CA 1
ATOM 820 C C . HIS A 1 100 ? 12.125 -7.465 -18.021 1.00 87.50 100 HIS A C 1
ATOM 822 O O . HIS A 1 100 ? 12.023 -6.240 -17.914 1.00 87.50 100 HIS A O 1
ATOM 828 N N . TYR A 1 101 ? 12.577 -8.253 -17.047 1.00 92.62 101 TYR A N 1
ATOM 829 C CA . TYR A 1 101 ? 12.971 -7.784 -15.725 1.00 92.62 101 TYR A CA 1
ATOM 830 C C . TYR A 1 101 ? 14.492 -7.862 -15.585 1.00 92.62 101 TYR A C 1
ATOM 832 O O . TYR A 1 101 ? 15.077 -8.949 -15.576 1.00 92.62 101 TYR A O 1
ATOM 840 N N . THR A 1 102 ? 15.138 -6.701 -15.485 1.00 93.50 102 THR A N 1
ATOM 841 C CA . THR A 1 102 ? 16.554 -6.593 -15.108 1.00 93.50 102 THR A CA 1
ATOM 842 C C . THR A 1 102 ? 16.692 -6.587 -13.587 1.00 93.50 102 THR A C 1
ATOM 844 O O . THR A 1 102 ? 15.702 -6.424 -12.868 1.00 93.50 102 THR A O 1
ATOM 847 N N . ASN A 1 103 ? 17.904 -6.784 -13.069 1.00 94.75 103 ASN A N 1
ATOM 848 C CA . ASN A 1 103 ? 18.127 -6.746 -11.623 1.00 94.75 103 ASN A CA 1
ATOM 849 C C . ASN A 1 103 ? 17.836 -5.352 -11.063 1.00 94.75 103 ASN A C 1
ATOM 851 O O . ASN A 1 103 ? 17.115 -5.234 -10.081 1.00 94.75 103 ASN A O 1
ATOM 855 N N . GLU A 1 104 ? 18.281 -4.306 -11.753 1.00 95.00 104 GLU A N 1
ATOM 856 C CA . GLU A 1 104 ? 18.054 -2.909 -11.379 1.00 95.00 104 GLU A CA 1
ATOM 857 C C . GLU A 1 104 ? 16.560 -2.576 -11.335 1.00 95.00 104 GLU A C 1
ATOM 859 O O . GLU A 1 104 ? 16.095 -1.916 -10.408 1.00 95.00 104 GLU A O 1
ATOM 864 N N . LEU A 1 105 ? 15.782 -3.078 -12.303 1.00 95.06 105 LEU A N 1
ATOM 865 C CA . LEU A 1 105 ? 14.335 -2.890 -12.312 1.00 95.06 105 LEU A CA 1
ATOM 866 C C . LEU A 1 105 ? 13.674 -3.575 -11.110 1.00 95.06 105 LEU A C 1
ATOM 868 O O . LEU A 1 105 ? 12.785 -2.982 -10.503 1.00 95.06 105 LEU A O 1
ATOM 872 N N . ARG A 1 106 ? 14.098 -4.798 -10.759 1.00 96.19 106 ARG A N 1
ATOM 873 C CA . ARG A 1 106 ? 13.563 -5.525 -9.596 1.00 96.19 106 ARG A CA 1
ATOM 874 C C . ARG A 1 106 ? 13.899 -4.820 -8.286 1.00 96.19 106 ARG A C 1
ATOM 876 O O . ARG A 1 106 ? 12.996 -4.636 -7.477 1.00 96.19 106 ARG A O 1
ATOM 883 N N . GLU A 1 107 ? 15.150 -4.405 -8.092 1.00 97.19 107 GLU A N 1
ATOM 884 C CA . GLU A 1 107 ? 15.572 -3.690 -6.878 1.00 97.19 107 GLU A CA 1
ATOM 885 C C . GLU A 1 107 ? 14.783 -2.389 -6.703 1.00 97.19 107 GLU A C 1
ATOM 887 O O . GLU A 1 107 ? 14.145 -2.172 -5.675 1.00 97.19 107 GLU A O 1
ATOM 892 N N . ASN A 1 108 ? 14.727 -1.558 -7.744 1.00 97.06 108 ASN A N 1
ATOM 893 C CA . ASN A 1 108 ? 14.033 -0.274 -7.675 1.00 97.06 108 ASN A CA 1
ATOM 894 C C . ASN A 1 108 ? 12.512 -0.427 -7.542 1.00 97.06 108 ASN A C 1
ATOM 896 O O . ASN A 1 108 ? 11.855 0.383 -6.882 1.00 97.06 108 ASN A O 1
ATOM 900 N N . PHE A 1 109 ? 11.934 -1.476 -8.136 1.00 97.12 109 PHE A N 1
ATOM 901 C CA . PHE A 1 109 ? 10.537 -1.818 -7.897 1.00 97.12 109 PHE A CA 1
ATOM 902 C C . PHE A 1 109 ? 10.303 -2.198 -6.434 1.00 97.12 109 PHE A C 1
ATOM 904 O O . PHE A 1 109 ? 9.344 -1.707 -5.845 1.00 97.12 109 PHE A O 1
ATOM 911 N N . ILE A 1 110 ? 11.155 -3.041 -5.837 1.00 97.81 110 ILE A N 1
ATOM 912 C CA . ILE A 1 110 ? 11.022 -3.446 -4.429 1.00 97.81 110 ILE A CA 1
ATOM 913 C C . ILE A 1 110 ? 11.175 -2.247 -3.491 1.00 97.81 110 ILE A C 1
ATOM 915 O O . ILE A 1 110 ? 10.374 -2.120 -2.568 1.00 97.81 110 ILE A O 1
ATOM 919 N N . ASN A 1 111 ? 12.107 -1.332 -3.761 1.00 97.81 111 ASN A N 1
ATOM 920 C CA . ASN A 1 111 ? 12.247 -0.091 -2.992 1.00 97.81 111 ASN A CA 1
ATOM 921 C C . ASN A 1 111 ? 10.956 0.744 -3.033 1.00 97.81 111 ASN A C 1
ATOM 923 O O . ASN A 1 111 ? 10.432 1.162 -1.999 1.00 97.81 111 ASN A O 1
ATOM 927 N N . GLY A 1 112 ? 10.384 0.929 -4.228 1.00 97.69 112 GLY A N 1
ATOM 928 C CA . GLY A 1 112 ? 9.102 1.620 -4.377 1.00 97.69 112 GLY A CA 1
ATOM 929 C C . GLY A 1 112 ? 7.938 0.874 -3.727 1.00 97.69 112 GLY A C 1
ATOM 930 O O . GLY A 1 112 ? 7.064 1.490 -3.119 1.00 97.69 112 GLY A O 1
ATOM 931 N N . PHE A 1 113 ? 7.948 -0.456 -3.783 1.00 97.88 113 PHE A N 1
ATOM 932 C CA . PHE A 1 113 ? 6.942 -1.302 -3.154 1.00 97.88 113 PHE A CA 1
ATOM 933 C C . PHE A 1 113 ? 7.005 -1.233 -1.626 1.00 97.88 113 PHE A C 1
ATOM 935 O O . PHE A 1 113 ? 5.960 -1.171 -0.987 1.00 97.88 113 PHE A O 1
ATOM 942 N N . GLN A 1 114 ? 8.197 -1.181 -1.032 1.00 98.00 114 GLN A N 1
ATOM 943 C CA . GLN A 1 114 ? 8.386 -0.966 0.405 1.00 98.00 114 GLN A CA 1
ATOM 944 C C . GLN A 1 114 ? 7.842 0.395 0.848 1.00 98.00 114 GLN A C 1
ATOM 946 O O . GLN A 1 114 ? 7.091 0.465 1.823 1.00 98.00 114 GLN A O 1
ATOM 951 N N . ALA A 1 115 ? 8.132 1.460 0.096 1.00 97.81 115 ALA A N 1
ATOM 952 C CA . ALA A 1 115 ? 7.549 2.777 0.348 1.00 97.81 115 ALA A CA 1
ATOM 953 C C . ALA A 1 115 ? 6.013 2.741 0.214 1.00 97.81 115 ALA A C 1
ATOM 955 O O . ALA A 1 115 ? 5.278 3.245 1.065 1.00 97.81 115 ALA A O 1
ATOM 956 N N . PHE A 1 116 ? 5.486 2.071 -0.815 1.00 97.75 116 PHE A N 1
ATOM 957 C CA . PHE A 1 116 ? 4.042 1.893 -0.983 1.00 97.75 116 PHE A CA 1
ATOM 958 C C . PHE A 1 116 ? 3.417 1.108 0.171 1.00 97.75 116 PHE A C 1
ATOM 960 O O . PHE A 1 116 ? 2.337 1.452 0.649 1.00 97.75 116 PHE A O 1
ATOM 967 N N . LEU A 1 117 ? 4.100 0.082 0.666 1.00 97.44 117 LEU A N 1
ATOM 968 C CA . LEU A 1 117 ? 3.662 -0.694 1.815 1.00 97.44 117 LEU A CA 1
ATOM 969 C C . LEU A 1 117 ? 3.612 0.168 3.081 1.00 97.44 117 LEU A C 1
ATOM 971 O O . LEU A 1 117 ? 2.659 0.042 3.847 1.00 97.44 117 LEU A O 1
ATOM 975 N N . GLN A 1 118 ? 4.543 1.109 3.254 1.00 96.81 118 GLN A N 1
ATOM 976 C CA . GLN A 1 118 ? 4.478 2.107 4.325 1.00 96.81 118 GLN A CA 1
ATOM 977 C C . GLN A 1 118 ? 3.211 2.972 4.232 1.00 96.81 118 GLN A C 1
ATOM 979 O O . GLN A 1 118 ? 2.545 3.203 5.245 1.00 96.81 118 GLN A O 1
ATOM 984 N N . LEU A 1 119 ? 2.808 3.380 3.024 1.00 96.56 119 LEU A N 1
ATOM 985 C CA . LEU A 1 119 ? 1.530 4.072 2.821 1.00 96.56 119 LEU A CA 1
ATOM 986 C C . LEU A 1 119 ? 0.346 3.178 3.221 1.00 96.56 119 LEU A C 1
ATOM 988 O O . LEU A 1 119 ? -0.582 3.634 3.891 1.00 96.56 119 LEU A O 1
ATOM 992 N N . LEU A 1 120 ? 0.375 1.893 2.852 1.00 96.12 120 LEU A N 1
ATOM 993 C CA . LEU A 1 120 ? -0.665 0.950 3.267 1.00 96.12 120 LEU A CA 1
ATOM 994 C C . LEU A 1 120 ? -0.710 0.783 4.788 1.00 96.12 120 LEU A C 1
ATOM 996 O O . LEU A 1 120 ? -1.804 0.656 5.332 1.00 96.12 120 LEU A O 1
ATOM 1000 N N . ILE A 1 121 ? 0.434 0.816 5.478 1.00 94.56 121 ILE A N 1
ATOM 1001 C CA . ILE A 1 121 ? 0.520 0.764 6.946 1.00 94.56 121 ILE A CA 1
ATOM 1002 C C . ILE A 1 121 ? -0.152 1.988 7.581 1.00 94.56 121 ILE A C 1
ATOM 1004 O O . ILE A 1 121 ? -0.876 1.821 8.568 1.00 94.56 121 ILE A O 1
ATOM 1008 N N . TYR A 1 122 ? 0.017 3.188 7.014 1.00 94.50 122 TYR A N 1
ATOM 1009 C CA . TYR A 1 122 ? -0.681 4.395 7.484 1.00 94.50 122 TYR A CA 1
ATOM 1010 C C . TYR A 1 122 ? -2.204 4.298 7.330 1.00 94.50 122 TYR A C 1
ATOM 1012 O O . TYR A 1 122 ? -2.949 4.861 8.125 1.00 94.50 122 TYR A O 1
ATOM 1020 N N . ILE A 1 123 ? -2.685 3.553 6.339 1.00 93.69 123 ILE A N 1
ATOM 1021 C CA . ILE A 1 123 ? -4.122 3.353 6.095 1.00 93.69 123 ILE A CA 1
ATOM 1022 C C . ILE A 1 123 ? -4.669 2.176 6.907 1.00 93.69 123 ILE A C 1
ATOM 1024 O O . ILE A 1 123 ? -5.850 2.128 7.248 1.00 93.69 123 ILE A O 1
ATOM 1028 N N . HIS A 1 124 ? -3.818 1.202 7.225 1.00 91.81 124 HIS A N 1
ATOM 1029 C CA . HIS A 1 124 ? -4.219 -0.024 7.890 1.00 91.81 124 HIS A CA 1
ATOM 1030 C C . HIS A 1 124 ? -4.701 0.239 9.313 1.00 91.81 124 HIS A C 1
ATOM 1032 O O . HIS A 1 124 ? -3.895 0.482 10.208 1.00 91.81 124 HIS A O 1
ATOM 1038 N N . GLY A 1 125 ? -6.004 0.122 9.547 1.00 88.00 125 GLY A N 1
ATOM 1039 C CA . GLY A 1 125 ? -6.593 0.376 10.855 1.00 88.00 125 GLY A CA 1
ATOM 1040 C C . GLY A 1 125 ? -7.062 1.813 11.083 1.00 88.00 125 GLY A C 1
ATOM 1041 O O . GLY A 1 125 ? -7.365 2.132 12.230 1.00 88.00 125 GLY A O 1
ATOM 1042 N N . MET A 1 126 ? -7.108 2.669 10.054 1.00 89.75 126 MET A N 1
ATOM 1043 C CA . MET A 1 126 ? -7.651 4.035 10.167 1.00 89.75 126 MET A CA 1
ATOM 1044 C C . MET A 1 126 ? -9.187 4.045 10.274 1.00 89.75 126 MET A C 1
ATOM 1046 O O . MET A 1 126 ? -9.822 3.015 10.052 1.00 89.75 126 MET A O 1
ATOM 1050 N N . ASP A 1 127 ? -9.788 5.187 10.620 1.00 86.56 127 ASP A N 1
ATOM 1051 C CA . ASP A 1 127 ? -11.248 5.393 10.726 1.00 86.56 127 ASP A CA 1
ATOM 1052 C C . ASP A 1 127 ? -11.993 4.298 11.498 1.00 86.56 127 ASP A C 1
ATOM 1054 O O . ASP A 1 127 ? -13.000 3.733 11.069 1.00 86.56 127 ASP A O 1
ATOM 1058 N N . LYS A 1 128 ? -11.464 3.985 12.680 1.00 85.94 128 LYS A N 1
ATOM 1059 C CA . LYS A 1 128 ? -12.106 3.079 13.627 1.00 85.94 128 LYS A CA 1
ATOM 1060 C C . LYS A 1 128 ? -13.437 3.662 14.114 1.00 85.94 128 LYS A C 1
ATOM 1062 O O . LYS A 1 128 ? -13.498 4.817 14.540 1.00 85.94 128 LYS A O 1
ATOM 1067 N N . VAL A 1 129 ? -14.483 2.841 14.115 1.00 83.50 129 VAL A N 1
ATOM 1068 C CA . VAL A 1 129 ? -15.825 3.203 14.591 1.00 83.50 129 VAL A CA 1
ATOM 1069 C C . VAL A 1 129 ? -16.350 2.184 15.598 1.00 83.50 129 VAL A C 1
ATOM 1071 O O . VAL A 1 129 ? -16.102 0.986 15.476 1.00 83.50 129 VAL A O 1
ATOM 1074 N N . THR A 1 130 ? -17.094 2.665 16.590 1.00 85.56 130 THR A N 1
ATOM 1075 C CA . THR A 1 130 ? -17.923 1.854 17.493 1.00 85.56 130 THR A CA 1
ATOM 1076 C C . THR A 1 130 ? -19.391 2.196 17.272 1.00 85.56 130 THR A C 1
ATOM 1078 O O . THR A 1 130 ? -19.730 3.281 16.781 1.00 85.56 130 THR A O 1
ATOM 1081 N N . ARG A 1 131 ? -20.286 1.275 17.637 1.00 83.94 131 ARG A N 1
ATOM 1082 C CA . ARG A 1 131 ? -21.727 1.516 17.595 1.00 83.94 131 ARG A CA 1
ATOM 1083 C C . ARG A 1 131 ? -22.072 2.678 18.522 1.00 83.94 131 ARG A C 1
ATOM 1085 O O . ARG A 1 131 ? -21.854 2.604 19.726 1.00 83.94 131 ARG A O 1
ATOM 1092 N N . GLN A 1 132 ? -22.675 3.717 17.959 1.00 78.06 132 GLN A N 1
ATOM 1093 C CA . GLN A 1 132 ? -23.186 4.835 18.741 1.00 78.06 132 GLN A CA 1
ATOM 1094 C C . GLN A 1 132 ? -24.543 4.457 19.347 1.00 78.06 132 GLN A C 1
ATOM 1096 O O . GLN A 1 132 ? -25.470 4.071 18.632 1.00 78.06 132 GLN A O 1
ATOM 1101 N N . THR A 1 133 ? -24.659 4.537 20.673 1.00 73.81 133 THR A N 1
ATOM 1102 C CA . THR A 1 133 ? -25.902 4.285 21.415 1.00 73.81 133 THR A CA 1
ATOM 1103 C C . THR A 1 133 ? -26.157 5.458 22.361 1.00 73.81 133 THR A C 1
ATOM 1105 O O . THR A 1 133 ? -25.459 5.581 23.362 1.00 73.81 133 THR A O 1
ATOM 1108 N N . GLY A 1 134 ? -27.126 6.332 22.062 1.00 72.62 134 GLY A N 1
ATOM 1109 C CA . GLY A 1 134 ? -27.578 7.357 23.018 1.00 72.62 134 GLY A CA 1
ATOM 1110 C C . GLY A 1 134 ? -28.058 8.683 22.424 1.00 72.62 134 GLY A C 1
ATOM 1111 O O . GLY A 1 134 ? -29.079 9.193 22.873 1.00 72.62 134 GLY A O 1
ATOM 1112 N N . GLN A 1 135 ? -27.373 9.238 21.420 1.00 66.69 135 GLN A N 1
ATOM 1113 C CA . GLN A 1 135 ? -27.723 10.536 20.825 1.00 66.69 135 GLN A CA 1
ATOM 1114 C C . GLN A 1 135 ? -27.918 10.452 19.312 1.00 66.69 135 GLN A C 1
ATOM 1116 O O . GLN A 1 135 ? -27.294 9.635 18.634 1.00 66.69 135 GLN A O 1
ATOM 1121 N N . HIS A 1 136 ? -28.797 11.318 18.804 1.00 71.31 136 HIS A N 1
ATOM 1122 C CA . HIS A 1 136 ? -28.939 11.575 17.377 1.00 71.31 136 HIS A CA 1
ATOM 1123 C C . HIS A 1 136 ? -27.625 12.152 16.837 1.00 71.31 136 HIS A C 1
ATOM 1125 O O . HIS A 1 136 ? -27.092 13.112 17.390 1.00 71.31 136 HIS A O 1
ATOM 1131 N N . ILE A 1 137 ? -27.103 11.561 15.765 1.00 69.12 137 ILE A N 1
ATOM 1132 C CA . ILE A 1 137 ? -25.953 12.100 15.042 1.00 69.12 137 ILE A CA 1
ATOM 1133 C C . ILE A 1 137 ? -26.479 13.256 14.189 1.00 69.12 137 ILE A C 1
ATOM 1135 O O . ILE A 1 137 ? -27.200 13.035 13.225 1.00 69.12 137 ILE A O 1
ATOM 1139 N N . GLU A 1 138 ? -26.175 14.495 14.577 1.00 69.62 138 GLU A N 1
ATOM 1140 C CA . GLU A 1 138 ? -26.631 15.684 13.839 1.00 69.62 138 GLU A CA 1
ATOM 1141 C C . GLU A 1 138 ? -25.919 15.858 12.491 1.00 69.62 138 GLU A C 1
ATOM 1143 O O . GLU A 1 138 ? -26.498 16.412 11.560 1.00 69.62 138 GLU A O 1
ATOM 1148 N N . PHE A 1 139 ? -24.687 15.353 12.372 1.00 67.12 139 PHE A N 1
ATOM 1149 C CA . PHE A 1 139 ? -23.875 15.442 11.162 1.00 67.12 139 PHE A CA 1
ATOM 1150 C C . PHE A 1 139 ? -23.192 14.112 10.873 1.00 67.12 139 PHE A C 1
ATOM 1152 O O . PHE A 1 139 ? -22.526 13.553 11.749 1.00 67.12 139 PHE A O 1
ATOM 1159 N N . ASP A 1 140 ? -23.316 13.634 9.636 1.00 67.81 140 ASP A N 1
ATOM 1160 C CA . ASP A 1 140 ? -22.586 12.453 9.192 1.00 67.81 140 ASP A CA 1
ATOM 1161 C C . ASP A 1 140 ? -21.071 12.689 9.307 1.00 67.81 140 ASP A C 1
ATOM 1163 O O . ASP A 1 140 ? -20.576 13.750 8.907 1.00 67.81 140 ASP A O 1
ATOM 1167 N N . PRO A 1 141 ? -20.308 11.720 9.845 1.00 69.62 141 PRO A N 1
ATOM 1168 C CA . PRO A 1 141 ? -18.859 11.821 9.860 1.00 69.62 141 PRO A CA 1
ATOM 1169 C C . PRO A 1 141 ? -18.320 11.865 8.426 1.00 69.62 141 PRO A C 1
ATOM 1171 O O . PRO A 1 141 ? -18.822 11.177 7.540 1.00 69.62 141 PRO A O 1
ATOM 1174 N N . GLU A 1 142 ? -17.260 12.642 8.201 1.00 76.94 142 GLU A N 1
ATOM 1175 C CA . GLU A 1 142 ? -16.523 12.601 6.937 1.00 76.94 142 GLU A CA 1
ATOM 1176 C C . GLU A 1 142 ? -15.930 11.195 6.750 1.00 76.94 142 GLU A C 1
ATOM 1178 O O . GLU A 1 142 ? -15.156 10.730 7.586 1.00 76.94 142 GLU A O 1
ATOM 1183 N N . TRP A 1 143 ? -16.349 10.506 5.687 1.00 80.00 143 TRP A N 1
ATOM 1184 C CA . TRP A 1 143 ? -15.836 9.187 5.288 1.00 80.00 143 TRP A CA 1
ATOM 1185 C C . TRP A 1 143 ? -15.328 9.163 3.837 1.00 80.00 143 TRP A C 1
ATOM 1187 O O . TRP A 1 143 ? -14.629 8.235 3.416 1.00 80.00 143 TRP A O 1
ATOM 1197 N N . GLU A 1 144 ? -15.702 10.166 3.039 1.00 84.31 144 GLU A N 1
ATOM 1198 C CA . GLU A 1 144 ? -15.494 10.187 1.593 1.00 84.31 144 GLU A CA 1
ATOM 1199 C C . GLU A 1 144 ? -13.999 10.212 1.237 1.00 84.31 144 GLU A C 1
ATOM 1201 O O . GLU A 1 144 ? -13.561 9.505 0.323 1.00 84.31 144 GLU A O 1
ATOM 1206 N N . THR A 1 145 ? -13.192 11.003 1.948 1.00 86.12 145 THR A N 1
ATOM 1207 C CA . THR A 1 145 ? -11.764 11.175 1.645 1.00 86.12 145 THR A CA 1
ATOM 1208 C C . THR A 1 145 ? -10.986 9.873 1.819 1.00 86.12 145 THR A C 1
ATOM 1210 O O . THR A 1 145 ? -10.223 9.477 0.926 1.00 86.12 145 THR A O 1
ATOM 1213 N N . ALA A 1 146 ? -11.225 9.183 2.931 1.00 87.94 146 ALA A N 1
ATOM 1214 C CA . ALA A 1 146 ? -10.672 7.870 3.234 1.00 87.94 146 ALA A CA 1
ATOM 1215 C C . ALA A 1 146 ? -11.060 6.821 2.188 1.00 87.94 146 ALA A C 1
ATOM 1217 O O . ALA A 1 146 ? -10.208 6.094 1.666 1.00 87.94 146 ALA A O 1
ATOM 1218 N N . PHE A 1 147 ? -12.345 6.764 1.836 1.00 88.00 147 PHE A N 1
ATOM 1219 C CA . PHE A 1 147 ? -12.853 5.795 0.871 1.00 88.00 147 PHE A CA 1
ATOM 1220 C C . PHE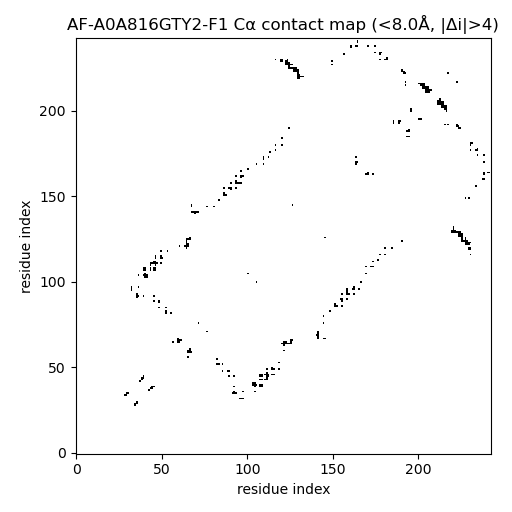 A 1 147 ? -12.282 6.030 -0.534 1.00 88.00 147 PHE A C 1
ATOM 1222 O O . PHE A 1 147 ? -11.788 5.100 -1.176 1.00 88.00 147 PHE A O 1
ATOM 1229 N N . ASN A 1 148 ? -12.243 7.287 -0.981 1.00 89.38 148 ASN A N 1
ATOM 1230 C CA . ASN A 1 148 ? -11.651 7.668 -2.263 1.00 89.38 148 ASN A CA 1
ATOM 1231 C C . ASN A 1 148 ? -10.148 7.370 -2.334 1.00 89.38 148 ASN A C 1
ATOM 1233 O O . ASN A 1 148 ? -9.657 6.952 -3.387 1.00 89.38 148 ASN A O 1
ATOM 1237 N N . LEU A 1 149 ? -9.409 7.553 -1.234 1.00 91.94 149 LEU A N 1
ATOM 1238 C CA . LEU A 1 149 ? -7.999 7.160 -1.157 1.00 91.94 149 LEU A CA 1
ATOM 1239 C C . LEU A 1 149 ? -7.839 5.654 -1.395 1.00 91.94 149 LEU A C 1
ATOM 1241 O O . LEU A 1 149 ? -7.017 5.229 -2.206 1.00 91.94 149 LEU A O 1
ATOM 1245 N N . VAL A 1 150 ? -8.655 4.850 -0.715 1.00 91.25 150 VAL A N 1
ATOM 1246 C CA . VAL A 1 150 ? -8.584 3.384 -0.770 1.00 91.25 150 VAL A CA 1
ATOM 1247 C C . VAL A 1 150 ? -8.955 2.852 -2.152 1.00 91.25 150 VAL A C 1
ATOM 1249 O O . VAL A 1 150 ? -8.282 1.943 -2.631 1.00 91.25 150 VAL A O 1
ATOM 1252 N N . ILE A 1 151 ? -9.944 3.441 -2.834 1.00 90.81 151 ILE A N 1
ATOM 1253 C CA . ILE A 1 151 ? -10.279 3.087 -4.227 1.00 90.81 151 ILE A CA 1
ATOM 1254 C C . ILE A 1 151 ? -9.072 3.304 -5.150 1.00 90.81 151 ILE A C 1
ATOM 1256 O O . ILE A 1 151 ? -8.722 2.421 -5.937 1.00 90.81 151 ILE A O 1
ATOM 1260 N N . LYS A 1 152 ? -8.403 4.462 -5.046 1.00 91.69 152 LYS A N 1
ATOM 1261 C CA . LYS A 1 152 ? -7.208 4.770 -5.855 1.00 91.69 152 LYS A CA 1
ATOM 1262 C C . LYS A 1 152 ? -6.085 3.773 -5.579 1.00 91.69 152 LYS A C 1
ATOM 1264 O O . LYS A 1 152 ? -5.459 3.264 -6.506 1.00 91.69 152 LYS A O 1
ATOM 1269 N N . ILE A 1 153 ? -5.877 3.446 -4.308 1.00 93.56 153 ILE A N 1
ATOM 1270 C CA . ILE A 1 153 ? -4.876 2.472 -3.870 1.00 93.56 153 ILE A CA 1
ATOM 1271 C C . ILE A 1 153 ? -5.193 1.063 -4.359 1.00 93.56 153 ILE A C 1
ATOM 1273 O O . ILE A 1 153 ? -4.280 0.358 -4.772 1.00 93.56 153 ILE A O 1
ATOM 1277 N N . GLN A 1 154 ? -6.458 0.646 -4.380 1.00 91.62 154 GLN A N 1
ATOM 1278 C CA . GLN A 1 154 ? -6.846 -0.673 -4.879 1.00 91.62 154 GLN A CA 1
ATOM 1279 C C . GLN A 1 154 ? -6.502 -0.854 -6.366 1.00 91.62 154 GLN A C 1
ATOM 1281 O O . GLN A 1 154 ? -6.068 -1.935 -6.775 1.00 91.62 154 GLN A O 1
ATOM 1286 N N . ALA A 1 155 ? -6.635 0.206 -7.169 1.00 91.25 155 ALA A N 1
ATOM 1287 C CA . ALA A 1 155 ? -6.194 0.186 -8.562 1.00 91.25 155 ALA A CA 1
ATOM 1288 C C . ALA A 1 155 ? -4.669 0.009 -8.674 1.00 91.25 155 ALA A C 1
ATOM 1290 O O . ALA A 1 155 ? -4.211 -0.800 -9.476 1.00 91.25 155 ALA A O 1
ATOM 1291 N N . ILE A 1 156 ? -3.893 0.701 -7.834 1.00 94.06 156 ILE A N 1
ATOM 1292 C CA . ILE A 1 156 ? -2.428 0.561 -7.787 1.00 94.06 156 ILE A CA 1
ATOM 1293 C C . ILE A 1 156 ? -2.017 -0.839 -7.311 1.00 94.06 156 ILE A C 1
ATOM 1295 O O . ILE A 1 156 ? -1.150 -1.452 -7.923 1.00 94.06 156 ILE A O 1
ATOM 1299 N N . ILE A 1 157 ? -2.667 -1.377 -6.272 1.00 93.75 157 ILE A N 1
ATOM 1300 C CA . ILE A 1 157 ? -2.444 -2.749 -5.787 1.00 93.75 157 ILE A CA 1
ATOM 1301 C C . ILE A 1 157 ? -2.632 -3.751 -6.926 1.00 93.75 157 ILE A C 1
ATOM 1303 O O . ILE A 1 157 ? -1.822 -4.659 -7.073 1.00 93.75 157 ILE A O 1
ATOM 1307 N N . SER A 1 158 ? -3.666 -3.572 -7.750 1.00 91.94 158 SER A N 1
ATOM 1308 C CA . SER A 1 158 ? -3.912 -4.452 -8.898 1.00 91.94 158 SER A CA 1
ATOM 1309 C C . SER A 1 158 ? -2.745 -4.405 -9.890 1.00 91.94 158 SER A C 1
ATOM 1311 O O . SER A 1 158 ? -2.220 -5.452 -10.252 1.00 91.94 158 SER A O 1
ATOM 1313 N N . SER A 1 159 ? -2.259 -3.206 -10.235 1.00 92.69 159 SER A N 1
ATOM 1314 C CA . SER A 1 159 ? -1.076 -3.040 -11.091 1.00 92.69 159 SER A CA 1
ATOM 1315 C C . SER A 1 159 ? 0.189 -3.661 -10.485 1.00 92.69 159 SER A C 1
ATOM 1317 O O . SER A 1 159 ? 0.940 -4.325 -11.190 1.00 92.69 159 SER A O 1
ATOM 1319 N N . ILE A 1 160 ? 0.419 -3.509 -9.179 1.00 94.12 160 ILE A N 1
ATOM 1320 C CA . ILE A 1 160 ? 1.556 -4.132 -8.480 1.00 94.12 160 ILE A CA 1
ATOM 1321 C C . ILE A 1 160 ? 1.466 -5.659 -8.547 1.00 94.12 160 ILE A C 1
ATOM 1323 O O . ILE A 1 160 ? 2.452 -6.319 -8.865 1.00 94.12 160 ILE A O 1
ATOM 1327 N N . LEU A 1 161 ? 0.291 -6.231 -8.272 1.00 92.31 161 LEU A N 1
ATOM 1328 C CA . LEU A 1 161 ? 0.084 -7.678 -8.342 1.00 92.31 161 LEU A CA 1
ATOM 1329 C C . LEU A 1 161 ? 0.282 -8.203 -9.769 1.00 92.31 161 LEU A C 1
ATOM 1331 O O . LEU A 1 161 ? 0.883 -9.264 -9.942 1.00 92.31 161 LEU A O 1
ATOM 1335 N N . ASP A 1 162 ? -0.146 -7.451 -10.785 1.00 91.50 162 ASP A N 1
ATOM 1336 C CA . ASP A 1 162 ? 0.107 -7.794 -12.184 1.00 91.50 162 ASP A CA 1
ATOM 1337 C C . ASP A 1 162 ? 1.610 -7.814 -12.487 1.00 91.50 162 ASP A C 1
ATOM 1339 O O . ASP A 1 162 ? 2.090 -8.796 -13.057 1.00 91.50 162 ASP A O 1
ATOM 1343 N N . TRP A 1 163 ? 2.374 -6.810 -12.041 1.00 93.25 163 TRP A N 1
ATOM 1344 C CA . TRP A 1 163 ? 3.840 -6.796 -12.157 1.00 93.25 163 TRP A CA 1
ATOM 1345 C C . TRP A 1 163 ? 4.487 -7.997 -11.474 1.00 93.25 163 TRP A C 1
ATOM 1347 O O . TRP A 1 163 ? 5.325 -8.667 -12.074 1.00 93.25 163 TRP A O 1
ATOM 1357 N N . CYS A 1 164 ? 4.091 -8.301 -10.241 1.00 93.12 164 CYS A N 1
ATOM 1358 C CA . CYS A 1 164 ? 4.634 -9.439 -9.511 1.00 93.12 164 CYS A CA 1
ATOM 1359 C C . CYS A 1 164 ? 4.266 -10.774 -10.180 1.00 93.12 164 CYS A C 1
ATOM 1361 O O . CYS A 1 164 ? 5.071 -11.696 -10.195 1.00 93.12 164 CYS A O 1
ATOM 1363 N N . SER A 1 165 ? 3.085 -10.895 -10.794 1.00 91.12 165 SER A N 1
ATOM 1364 C CA . SER A 1 165 ? 2.650 -12.148 -11.433 1.00 91.12 165 SER A CA 1
ATOM 1365 C C . SER A 1 165 ? 3.470 -12.560 -12.667 1.00 91.12 165 SER A C 1
ATOM 1367 O O . SER A 1 165 ? 3.371 -13.710 -13.095 1.00 91.12 165 SER A O 1
ATOM 1369 N N . HIS A 1 166 ? 4.270 -11.649 -13.235 1.00 91.50 166 HIS A N 1
ATOM 1370 C CA . HIS A 1 166 ? 5.108 -11.903 -14.414 1.00 91.50 166 HIS A CA 1
ATOM 1371 C C . HIS A 1 166 ? 6.591 -12.137 -14.077 1.00 91.50 166 HIS A C 1
ATOM 1373 O O . HIS A 1 166 ? 7.366 -12.454 -14.977 1.00 91.50 166 HIS A O 1
ATOM 1379 N N . ASP A 1 167 ? 6.990 -12.044 -12.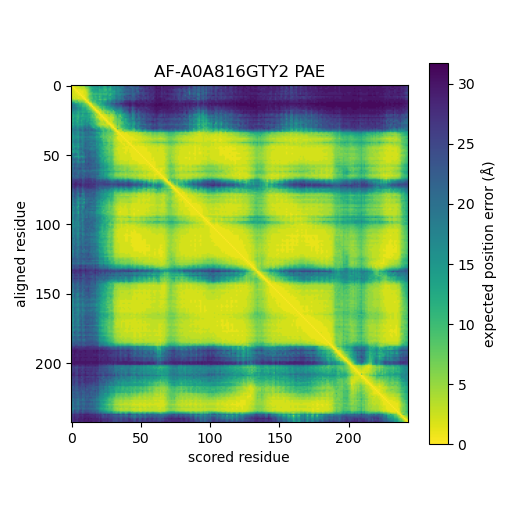803 1.00 94.00 167 ASP A N 1
ATOM 1380 C CA . ASP A 1 167 ? 8.357 -12.328 -12.357 1.00 94.00 167 ASP A CA 1
ATOM 1381 C C . ASP A 1 167 ? 8.360 -13.005 -10.979 1.00 94.00 167 ASP A C 1
ATOM 1383 O O . ASP A 1 167 ? 7.996 -12.411 -9.964 1.00 94.00 167 ASP A O 1
ATOM 1387 N N . LYS A 1 168 ? 8.780 -14.275 -10.935 1.00 93.31 168 LYS A N 1
ATOM 1388 C CA . LYS A 1 168 ? 8.729 -15.098 -9.716 1.00 93.31 168 LYS A CA 1
ATOM 1389 C C . LYS A 1 168 ? 9.591 -14.533 -8.582 1.00 93.31 168 LYS A C 1
ATOM 1391 O O . LYS A 1 168 ? 9.176 -14.591 -7.426 1.00 93.31 168 LYS A O 1
ATOM 1396 N N . ASP A 1 169 ? 10.768 -14.001 -8.896 1.00 94.06 169 ASP A N 1
ATOM 1397 C CA . ASP A 1 169 ? 11.684 -13.467 -7.884 1.00 94.06 169 ASP A CA 1
ATOM 1398 C C . ASP A 1 169 ? 11.138 -12.180 -7.264 1.00 94.06 169 ASP A C 1
ATOM 1400 O O . ASP A 1 169 ? 11.254 -11.970 -6.055 1.00 94.06 169 ASP A O 1
ATOM 1404 N N . LEU A 1 170 ? 10.512 -11.327 -8.076 1.00 95.06 170 LEU A N 1
ATOM 1405 C CA . LEU A 1 170 ? 9.808 -10.137 -7.614 1.00 95.06 170 LEU A CA 1
ATOM 1406 C C . LEU A 1 170 ? 8.595 -10.501 -6.751 1.00 95.06 170 LEU A C 1
ATOM 1408 O O . LEU A 1 170 ? 8.407 -9.912 -5.688 1.00 95.06 170 LEU A O 1
ATOM 1412 N N . LEU A 1 171 ? 7.811 -11.502 -7.168 1.00 94.44 171 LEU A N 1
ATOM 1413 C CA . LEU A 1 171 ? 6.654 -12.002 -6.420 1.00 94.44 171 LEU A CA 1
ATOM 1414 C C . LEU A 1 171 ? 7.038 -12.464 -5.013 1.00 94.44 171 LEU A C 1
ATOM 1416 O O . LEU A 1 171 ? 6.399 -12.060 -4.043 1.00 94.44 171 LEU A O 1
ATOM 1420 N N . LEU A 1 172 ? 8.074 -13.301 -4.905 1.00 94.88 172 LEU A N 1
ATOM 1421 C CA . LEU A 1 172 ? 8.535 -13.846 -3.628 1.00 94.88 172 LEU A CA 1
ATOM 1422 C C . LEU A 1 172 ? 9.027 -12.739 -2.695 1.00 94.88 172 LEU A C 1
ATOM 1424 O O . LEU A 1 172 ? 8.621 -12.701 -1.536 1.00 94.88 172 LEU A O 1
ATOM 1428 N N . ARG A 1 173 ? 9.822 -11.797 -3.214 1.00 96.25 173 ARG A N 1
ATOM 1429 C CA . ARG A 1 173 ? 10.316 -10.653 -2.436 1.00 96.25 173 ARG A CA 1
ATOM 1430 C C . ARG A 1 173 ? 9.187 -9.741 -1.964 1.00 96.25 173 ARG A C 1
ATOM 1432 O O . ARG A 1 173 ? 9.153 -9.355 -0.799 1.00 96.25 173 ARG A O 1
ATOM 1439 N N . ALA A 1 174 ? 8.230 -9.430 -2.836 1.00 95.69 174 ALA A N 1
ATOM 1440 C CA . ALA A 1 174 ? 7.064 -8.634 -2.465 1.00 95.69 174 ALA A CA 1
ATOM 1441 C C . ALA A 1 174 ? 6.210 -9.342 -1.399 1.00 95.69 174 ALA A C 1
ATOM 1443 O O . ALA A 1 174 ? 5.750 -8.703 -0.451 1.00 95.69 174 ALA A O 1
ATOM 1444 N N . TYR A 1 175 ? 6.026 -10.660 -1.513 1.00 94.81 175 TYR A N 1
ATOM 1445 C CA . TYR A 1 175 ? 5.295 -11.451 -0.524 1.00 94.81 175 TYR A CA 1
ATOM 1446 C C . TYR A 1 175 ? 5.999 -11.468 0.838 1.00 94.81 175 TYR A C 1
ATOM 1448 O O . TYR A 1 175 ? 5.356 -11.228 1.858 1.00 94.81 175 TYR A O 1
ATOM 1456 N N . GLU A 1 176 ? 7.315 -11.686 0.857 1.00 95.19 176 GLU A N 1
ATOM 1457 C CA . GLU A 1 176 ? 8.132 -11.688 2.075 1.00 95.19 176 GLU A CA 1
ATOM 1458 C C . GLU A 1 176 ? 8.048 -10.348 2.811 1.00 95.19 176 GLU A C 1
ATOM 1460 O O . GLU A 1 176 ? 7.677 -10.302 3.983 1.00 95.19 176 GLU A O 1
ATOM 1465 N N . VAL A 1 177 ? 8.290 -9.243 2.104 1.00 96.38 177 VAL A N 1
ATOM 1466 C CA . VAL A 1 177 ? 8.217 -7.891 2.675 1.00 96.38 177 VAL A CA 1
ATOM 1467 C C . VAL A 1 177 ? 6.801 -7.570 3.173 1.00 96.38 177 VAL A C 1
ATOM 1469 O O . VAL A 1 177 ? 6.641 -6.977 4.241 1.00 96.38 177 VAL A O 1
ATOM 1472 N N . THR A 1 178 ? 5.761 -8.003 2.453 1.00 95.75 178 THR A N 1
ATOM 1473 C CA . THR A 1 178 ? 4.366 -7.842 2.903 1.00 95.75 178 THR A CA 1
ATOM 1474 C C . THR A 1 178 ? 4.090 -8.642 4.176 1.00 95.75 178 THR A C 1
ATOM 1476 O O . THR A 1 178 ? 3.442 -8.132 5.090 1.00 95.75 178 THR A O 1
ATOM 1479 N N . GLY A 1 179 ? 4.589 -9.878 4.260 1.00 94.06 179 GLY A N 1
ATOM 1480 C CA . GLY A 1 179 ? 4.455 -10.732 5.440 1.00 94.06 179 GLY A CA 1
ATOM 1481 C C . GLY A 1 179 ? 5.151 -10.146 6.667 1.00 94.06 179 GLY A C 1
ATOM 1482 O O . GLY A 1 179 ? 4.562 -10.118 7.746 1.00 94.06 179 GLY A O 1
ATOM 1483 N N . LEU A 1 180 ? 6.357 -9.598 6.493 1.00 94.50 180 LEU A N 1
ATOM 1484 C CA . LEU A 1 180 ? 7.079 -8.894 7.557 1.00 94.50 180 LEU A CA 1
ATOM 1485 C C . LEU A 1 180 ? 6.295 -7.676 8.062 1.00 94.50 180 LEU A C 1
ATOM 1487 O O . LEU A 1 180 ? 6.142 -7.504 9.270 1.00 94.50 180 LEU A O 1
ATOM 1491 N N . ALA A 1 181 ? 5.732 -6.870 7.157 1.00 93.25 181 ALA A N 1
ATOM 1492 C CA . ALA A 1 181 ? 4.884 -5.746 7.547 1.00 93.25 181 ALA A CA 1
ATOM 1493 C C . ALA A 1 181 ? 3.608 -6.194 8.273 1.00 93.25 181 ALA A C 1
ATOM 1495 O O . ALA A 1 181 ? 3.163 -5.526 9.204 1.00 93.25 181 ALA A O 1
ATOM 1496 N N . LEU A 1 182 ? 3.012 -7.322 7.881 1.00 91.06 182 LEU A N 1
ATOM 1497 C CA . LEU A 1 182 ? 1.832 -7.854 8.558 1.00 91.06 182 LEU A CA 1
ATOM 1498 C C . LEU A 1 182 ? 2.160 -8.323 9.981 1.00 91.06 182 LEU A C 1
ATOM 1500 O O . LEU A 1 182 ? 1.427 -7.981 10.908 1.00 91.06 182 LEU A O 1
ATOM 1504 N N . ALA A 1 183 ? 3.276 -9.032 10.164 1.00 89.44 183 ALA A N 1
ATOM 1505 C CA . ALA A 1 183 ? 3.762 -9.434 11.483 1.00 89.44 183 ALA A CA 1
ATOM 1506 C C . ALA A 1 183 ? 4.056 -8.215 12.378 1.00 89.44 183 ALA A C 1
ATOM 1508 O O . ALA A 1 183 ? 3.741 -8.216 13.571 1.00 89.44 183 ALA A O 1
ATOM 1509 N N . GLU A 1 184 ? 4.601 -7.142 11.796 1.00 89.06 184 GLU A N 1
ATOM 1510 C CA . GLU A 1 184 ? 4.822 -5.871 12.490 1.00 89.06 184 GLU A CA 1
ATOM 1511 C C . GLU A 1 184 ? 3.514 -5.229 12.954 1.00 89.06 184 GLU A C 1
ATOM 1513 O O . GLU A 1 184 ? 3.386 -4.829 14.115 1.00 89.06 184 GLU A O 1
ATOM 1518 N N . ILE A 1 185 ? 2.525 -5.152 12.059 1.00 87.12 185 ILE A N 1
ATOM 1519 C CA . ILE A 1 185 ? 1.191 -4.632 12.377 1.00 87.12 185 ILE A CA 1
ATOM 1520 C C . ILE A 1 185 ? 0.580 -5.460 13.502 1.00 87.12 185 ILE A C 1
ATOM 1522 O O . ILE A 1 185 ? 0.104 -4.896 14.478 1.00 87.12 185 ILE A O 1
ATOM 1526 N N . GLU A 1 186 ? 0.623 -6.785 13.419 1.00 81.69 186 GLU A N 1
ATOM 1527 C CA . GLU A 1 186 ? 0.074 -7.657 14.456 1.00 81.69 186 GLU A CA 1
ATO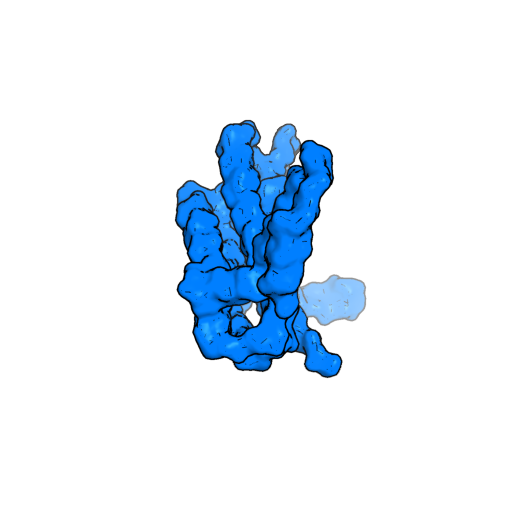M 1528 C C . GLU A 1 186 ? 0.751 -7.433 15.817 1.00 81.69 186 GLU A C 1
ATOM 1530 O O . GLU A 1 186 ? 0.121 -7.541 16.869 1.00 81.69 186 GLU A O 1
ATOM 1535 N N . ARG A 1 187 ? 2.050 -7.118 15.834 1.00 80.69 187 ARG A N 1
ATOM 1536 C CA . ARG A 1 187 ? 2.794 -6.835 17.068 1.00 80.69 187 ARG A CA 1
ATOM 1537 C C . ARG A 1 187 ? 2.502 -5.455 17.658 1.00 80.69 187 ARG A C 1
ATOM 1539 O O . ARG A 1 187 ? 2.607 -5.308 18.870 1.00 80.69 187 ARG A O 1
ATOM 1546 N N . THR A 1 188 ? 2.181 -4.465 16.832 1.00 78.62 188 THR A N 1
ATOM 1547 C CA . THR A 1 188 ? 2.040 -3.052 17.241 1.00 78.62 188 THR A CA 1
ATOM 1548 C C . THR A 1 188 ? 0.600 -2.560 17.329 1.00 78.62 188 THR A C 1
ATOM 1550 O O . THR A 1 188 ? 0.350 -1.494 17.883 1.00 78.62 188 THR A O 1
ATOM 1553 N N . SER A 1 189 ? -0.350 -3.283 16.742 1.00 70.06 189 SER A N 1
ATOM 1554 C CA . SER A 1 189 ? -1.705 -2.788 16.543 1.00 70.06 189 SER A CA 1
ATOM 1555 C C . SER A 1 189 ? -2.576 -2.947 17.779 1.00 70.06 189 SER A C 1
ATOM 1557 O O . SER A 1 189 ? -2.825 -4.062 18.225 1.00 70.06 189 SER A O 1
ATOM 1559 N N . ASP A 1 190 ? -3.178 -1.833 18.205 1.00 59.28 190 ASP A N 1
ATOM 1560 C CA . ASP A 1 190 ? -4.256 -1.812 19.196 1.00 59.28 190 ASP A CA 1
ATOM 1561 C C . ASP A 1 190 ? -5.643 -2.167 18.614 1.00 59.28 190 ASP A C 1
ATOM 1563 O O . ASP A 1 190 ? -6.698 -1.781 19.126 1.00 59.28 190 ASP A O 1
ATOM 1567 N N . VAL A 1 191 ? -5.697 -2.850 17.472 1.00 56.28 191 VAL A N 1
ATOM 1568 C CA . VAL A 1 191 ? -6.969 -3.299 16.899 1.00 56.28 191 VAL A CA 1
ATOM 1569 C C . VAL A 1 191 ? -7.498 -4.473 17.726 1.00 56.28 191 VAL A C 1
ATOM 1571 O O . VAL A 1 191 ? -6.961 -5.576 17.686 1.00 56.28 191 VAL A O 1
ATOM 1574 N N . SER A 1 192 ? -8.578 -4.222 18.468 1.00 50.81 192 SER A N 1
ATOM 1575 C CA . SER A 1 192 ? -9.155 -5.122 19.475 1.00 50.81 192 SER A CA 1
ATOM 1576 C C . SER A 1 192 ? -9.425 -6.548 18.986 1.00 50.81 192 SER A C 1
ATOM 1578 O O . SER A 1 192 ? -9.256 -7.485 19.759 1.00 50.81 192 SER A O 1
ATOM 1580 N N . HIS A 1 193 ? -9.795 -6.742 17.717 1.00 53.12 193 HIS A N 1
ATOM 1581 C CA . HIS A 1 193 ? -10.013 -8.080 17.158 1.00 53.12 193 HIS A CA 1
ATOM 1582 C C . HIS A 1 193 ? -8.721 -8.835 16.803 1.00 53.12 193 HIS A C 1
ATOM 1584 O O . HIS A 1 193 ? -8.778 -10.047 16.685 1.00 53.12 193 HIS A O 1
ATOM 1590 N N . LEU A 1 194 ? -7.578 -8.152 16.661 1.00 50.53 194 LEU A N 1
ATOM 1591 C CA . LEU A 1 194 ? -6.267 -8.772 16.407 1.00 50.53 194 LEU A CA 1
ATOM 1592 C C . LEU A 1 194 ? -5.460 -8.975 17.702 1.00 50.53 194 LEU A C 1
ATOM 1594 O O . LEU A 1 194 ? -4.658 -9.895 17.796 1.00 50.53 194 LEU A O 1
ATOM 1598 N N . ILE A 1 195 ? -5.674 -8.137 18.726 1.00 48.94 195 ILE A N 1
ATOM 1599 C CA . ILE A 1 195 ? -4.998 -8.282 20.031 1.00 48.94 195 ILE A CA 1
ATOM 1600 C C . ILE A 1 195 ? -5.598 -9.408 20.874 1.00 48.94 195 ILE A C 1
ATOM 1602 O O . ILE A 1 195 ? -4.869 -10.070 21.616 1.00 48.94 195 ILE A O 1
ATOM 1606 N N . LYS A 1 196 ? -6.921 -9.621 20.809 1.00 52.50 196 LYS A N 1
ATOM 1607 C CA . LYS A 1 196 ? -7.607 -10.641 21.627 1.00 52.50 196 LYS A CA 1
ATOM 1608 C C . LYS A 1 196 ? -7.078 -12.062 21.378 1.00 52.50 196 LYS A C 1
ATOM 1610 O O . LYS A 1 196 ? -7.163 -12.894 22.281 1.00 52.50 196 LYS A O 1
ATOM 1615 N N . ASP A 1 197 ? -6.424 -12.289 20.239 1.00 51.16 197 ASP A N 1
ATOM 1616 C CA . ASP A 1 197 ? -5.732 -13.538 19.909 1.00 51.16 197 ASP A CA 1
ATOM 1617 C C . ASP A 1 197 ? -4.479 -13.802 20.768 1.00 51.16 197 ASP A C 1
ATOM 1619 O O . ASP A 1 197 ? -4.126 -14.958 20.992 1.00 51.16 197 ASP A O 1
ATOM 1623 N N . LYS A 1 198 ? -3.812 -12.770 21.309 1.00 50.97 198 LYS A N 1
ATOM 1624 C CA . LYS A 1 198 ? -2.508 -12.924 21.990 1.00 50.97 198 LYS A CA 1
ATOM 1625 C C . LYS A 1 198 ? -2.586 -13.261 23.476 1.00 50.97 198 LYS A C 1
ATOM 1627 O O . LYS A 1 198 ? -1.694 -13.930 23.987 1.00 50.97 198 LYS A O 1
ATOM 1632 N N . ASN A 1 199 ? -3.641 -12.826 24.167 1.00 50.44 199 ASN A N 1
ATOM 1633 C CA . ASN A 1 199 ? -3.746 -12.938 25.630 1.00 50.44 199 ASN A CA 1
ATOM 1634 C C . ASN A 1 199 ? -4.878 -13.856 26.115 1.00 50.44 199 ASN A C 1
ATOM 1636 O O . ASN A 1 199 ? -5.294 -13.757 27.268 1.00 50.44 199 ASN A O 1
ATOM 1640 N N . ASN A 1 200 ? -5.339 -14.798 25.285 1.00 51.53 200 ASN A N 1
ATOM 1641 C CA . ASN A 1 200 ? -6.275 -15.840 25.723 1.00 51.53 200 ASN A CA 1
ATOM 1642 C C . ASN A 1 200 ? -7.656 -15.287 26.158 1.00 51.53 200 ASN A C 1
ATOM 1644 O O . ASN A 1 200 ? -8.267 -15.805 27.096 1.00 51.53 200 ASN A O 1
ATOM 1648 N N . SER A 1 201 ? -8.171 -14.228 25.511 1.00 54.22 201 SER A N 1
ATOM 1649 C CA . SER A 1 201 ? -9.451 -13.621 25.902 1.00 54.22 201 SER A CA 1
ATOM 1650 C C . SER A 1 201 ? -10.590 -13.895 24.914 1.00 54.22 201 SER A C 1
ATOM 1652 O O . SER A 1 201 ? -10.779 -13.247 23.887 1.00 54.22 201 SER A O 1
ATOM 1654 N N . SER A 1 202 ? -11.458 -14.803 25.373 1.00 62.91 202 SER A N 1
ATOM 1655 C CA . SER A 1 202 ? -12.892 -14.902 25.080 1.00 62.91 202 SER A CA 1
ATOM 1656 C C . SER A 1 202 ? -13.305 -15.445 23.710 1.00 62.91 202 SER A C 1
ATOM 1658 O O . SER A 1 202 ? -14.153 -14.868 23.035 1.00 62.91 202 SER A O 1
ATOM 1660 N N . ILE A 1 203 ? -12.809 -16.631 23.343 1.00 70.62 203 ILE A N 1
ATOM 1661 C CA . ILE A 1 203 ? -13.627 -17.515 22.502 1.00 70.62 203 ILE A CA 1
ATOM 1662 C C . ILE A 1 203 ? -14.885 -17.863 23.309 1.00 70.62 203 ILE A C 1
ATOM 1664 O O . ILE A 1 203 ? -14.823 -18.538 24.338 1.00 70.62 203 ILE A O 1
ATOM 1668 N N . VAL A 1 204 ? -16.027 -17.357 22.866 1.00 78.69 204 VAL A N 1
ATOM 1669 C CA . VAL A 1 204 ? -17.348 -17.648 23.411 1.00 78.69 204 VAL A CA 1
ATOM 1670 C C . VAL A 1 204 ? -17.962 -18.742 22.562 1.00 78.69 204 VAL A C 1
ATOM 1672 O O . VAL A 1 204 ? -18.114 -18.597 21.350 1.00 78.69 204 VAL A O 1
ATOM 1675 N N . LYS A 1 205 ? -18.353 -19.835 23.212 1.00 85.00 205 LYS A N 1
ATOM 1676 C CA . LYS A 1 205 ? -19.160 -20.867 22.568 1.00 85.00 205 LYS A CA 1
ATOM 1677 C C . LYS A 1 205 ? -20.585 -20.358 22.481 1.00 85.00 205 LYS A C 1
ATOM 1679 O O . LYS A 1 205 ? -21.240 -20.188 23.508 1.00 85.00 205 LYS A O 1
ATOM 1684 N N . THR A 1 206 ? -21.056 -20.107 21.272 1.00 83.94 206 THR A N 1
ATOM 1685 C CA . THR A 1 206 ? -22.441 -19.718 21.022 1.00 83.94 206 THR A CA 1
ATOM 1686 C C . THR A 1 206 ? -23.137 -20.773 20.177 1.00 83.94 206 THR A C 1
ATOM 1688 O O . THR A 1 206 ? -22.507 -21.666 19.610 1.00 83.94 206 THR A O 1
ATOM 1691 N N . THR A 1 207 ? -24.460 -20.710 20.138 1.00 89.00 207 THR A N 1
ATOM 1692 C CA . THR A 1 207 ? -25.272 -21.587 19.299 1.00 89.00 207 THR A CA 1
ATOM 1693 C C . THR A 1 207 ? -25.997 -20.721 18.280 1.00 89.00 207 THR A C 1
ATOM 1695 O O . THR A 1 207 ? -26.768 -19.839 18.653 1.00 89.00 207 THR A O 1
ATOM 1698 N N . VAL A 1 208 ? -25.715 -20.942 16.996 1.00 83.56 208 VAL A N 1
ATOM 1699 C CA . VAL A 1 208 ? -26.417 -20.293 15.882 1.00 83.56 208 VAL A CA 1
ATOM 1700 C C . VAL A 1 208 ? -27.240 -21.374 15.193 1.00 83.56 208 VAL A C 1
ATOM 1702 O O . VAL A 1 208 ? -26.684 -22.264 14.549 1.00 83.56 208 VAL A O 1
ATOM 1705 N N . HIS A 1 209 ? -28.562 -21.314 15.360 1.00 87.12 209 HIS A N 1
ATOM 1706 C CA . HIS A 1 209 ? -29.479 -22.419 15.049 1.00 87.12 209 HIS A CA 1
ATOM 1707 C C . HIS A 1 209 ? -29.126 -23.695 15.838 1.00 87.12 209 HIS A C 1
ATOM 1709 O O . HIS A 1 209 ? -29.179 -23.658 17.061 1.00 87.12 209 HIS A O 1
ATOM 1715 N N . ASP A 1 210 ? -28.738 -24.786 15.166 1.00 91.00 210 ASP A N 1
ATOM 1716 C CA . ASP A 1 210 ? -28.361 -26.070 15.785 1.00 91.00 210 ASP A CA 1
ATOM 1717 C C . ASP A 1 210 ? -26.838 -26.284 15.859 1.00 91.00 210 ASP A C 1
ATOM 1719 O O . ASP A 1 210 ? -26.357 -27.320 16.325 1.00 91.00 210 ASP A O 1
ATOM 1723 N N . PHE A 1 211 ? -26.049 -25.307 15.402 1.00 87.75 211 PHE A N 1
ATOM 1724 C CA . PHE A 1 211 ? -24.594 -25.411 15.363 1.00 87.75 211 PHE A CA 1
ATOM 1725 C C . PHE A 1 211 ? -23.969 -24.727 16.573 1.00 87.75 211 PHE A C 1
ATOM 1727 O O . PHE A 1 211 ? -24.205 -23.545 16.828 1.00 87.75 211 PHE A O 1
ATOM 1734 N N . LYS A 1 212 ? -23.123 -25.469 17.295 1.00 90.00 212 LYS A N 1
ATOM 1735 C CA . LYS A 1 212 ? -22.240 -24.917 18.328 1.00 90.00 212 LYS A CA 1
ATOM 1736 C C . LYS A 1 212 ? -20.990 -24.372 17.654 1.00 90.00 212 LYS A C 1
ATOM 1738 O O . LYS A 1 212 ? -20.263 -25.130 17.016 1.00 90.00 212 LYS A O 1
ATOM 1743 N N . ILE A 1 213 ? -20.772 -23.072 17.789 1.00 89.56 213 ILE A N 1
ATOM 1744 C CA . ILE A 1 213 ? -19.706 -22.348 17.103 1.00 89.56 213 ILE A CA 1
ATOM 1745 C C . ILE A 1 213 ? -18.870 -21.617 18.147 1.00 89.56 213 ILE A C 1
ATOM 1747 O O . ILE A 1 213 ? -19.398 -21.015 19.084 1.00 89.56 213 ILE A O 1
ATOM 1751 N N . ASP A 1 214 ? -17.560 -21.672 17.958 1.00 83.62 214 ASP A N 1
ATOM 1752 C CA . ASP A 1 214 ? -16.591 -20.896 18.714 1.00 83.62 214 ASP A CA 1
ATOM 1753 C C . ASP A 1 214 ? -16.463 -19.515 18.049 1.00 83.62 214 ASP A C 1
ATOM 1755 O O . ASP A 1 214 ? -16.144 -19.409 16.863 1.00 83.62 214 ASP A O 1
ATOM 1759 N N . CYS A 1 215 ? -16.767 -18.447 18.786 1.00 76.62 215 CYS A N 1
ATOM 1760 C CA . CYS A 1 215 ? -16.758 -17.075 18.276 1.00 76.62 215 CYS A CA 1
ATOM 1761 C C . CYS A 1 215 ? -15.874 -16.176 19.133 1.00 76.62 215 CYS A C 1
ATOM 1763 O O . CYS A 1 215 ? -15.848 -16.308 20.350 1.00 76.62 215 CYS A O 1
ATOM 1765 N N . PHE A 1 216 ? -15.210 -15.200 18.523 1.00 76.19 216 PHE A N 1
ATOM 1766 C CA . PHE A 1 216 ? -14.501 -14.167 19.275 1.00 76.19 216 PHE A CA 1
ATOM 1767 C C . PHE A 1 216 ? -15.496 -13.238 19.972 1.00 76.19 216 PHE A C 1
ATOM 1769 O O . PHE A 1 216 ? -16.415 -12.724 19.328 1.00 76.19 216 PHE A O 1
ATOM 1776 N N . ALA A 1 217 ? -15.326 -12.993 21.274 1.00 77.69 217 ALA A N 1
ATOM 1777 C CA . ALA A 1 217 ? -16.154 -12.010 21.957 1.00 77.69 217 ALA A CA 1
ATOM 1778 C C . ALA A 1 217 ? -15.824 -10.614 21.436 1.00 77.69 217 ALA A C 1
ATOM 1780 O O . ALA A 1 217 ? -14.705 -10.109 21.575 1.00 77.69 217 ALA A O 1
ATOM 1781 N N . TYR A 1 218 ? -16.835 -9.978 20.867 1.00 79.50 218 TYR A N 1
ATOM 1782 C CA . TYR A 1 218 ? -16.745 -8.648 20.301 1.00 79.50 218 TYR A CA 1
ATOM 1783 C C . TYR A 1 218 ? -17.963 -7.841 20.753 1.00 79.50 218 TYR A C 1
ATOM 1785 O O . TYR A 1 218 ? -19.105 -8.207 20.473 1.00 79.50 218 TYR A O 1
ATOM 1793 N N . ASP A 1 219 ? -17.718 -6.765 21.492 1.00 81.25 219 ASP A N 1
ATOM 1794 C CA . ASP A 1 219 ? -18.733 -5.821 21.945 1.00 81.25 219 ASP A CA 1
ATOM 1795 C C . ASP A 1 219 ? -18.771 -4.642 20.973 1.00 81.25 219 ASP A C 1
ATOM 1797 O O . ASP A 1 219 ? -17.934 -3.747 21.035 1.00 81.25 219 ASP A O 1
ATOM 1801 N N . VAL A 1 220 ? -19.775 -4.609 20.097 1.00 84.50 220 VAL A N 1
ATOM 1802 C CA . VAL A 1 220 ? -19.952 -3.549 19.088 1.00 84.50 220 VAL A CA 1
ATOM 1803 C C . VAL A 1 220 ? -19.976 -2.127 19.671 1.00 84.50 220 VAL A C 1
ATOM 1805 O O . VAL A 1 220 ? -19.721 -1.176 18.934 1.00 84.50 220 VAL A O 1
ATOM 1808 N N . ALA A 1 221 ? -20.307 -1.949 20.957 1.00 82.88 221 ALA A N 1
ATOM 1809 C CA . ALA A 1 221 ? -20.348 -0.637 21.606 1.00 82.88 221 ALA A CA 1
ATOM 1810 C C . ALA A 1 221 ? -18.977 -0.189 22.143 1.00 82.88 221 ALA A C 1
ATOM 1812 O O . ALA A 1 221 ? -18.731 1.012 22.246 1.00 82.88 221 ALA A O 1
ATOM 1813 N N . LYS A 1 222 ? -18.082 -1.129 22.473 1.00 81.00 222 LYS A N 1
ATOM 1814 C CA . LYS A 1 222 ? -16.770 -0.844 23.089 1.00 81.00 222 LYS A CA 1
ATOM 1815 C C . LYS A 1 222 ? -15.594 -1.126 22.167 1.00 81.00 222 LYS A C 1
ATOM 1817 O O . LYS A 1 222 ? -14.600 -0.409 22.207 1.00 81.00 222 LYS A O 1
ATOM 1822 N N . ASP A 1 223 ? -15.697 -2.172 21.360 1.00 80.19 223 ASP A N 1
ATOM 1823 C CA . ASP A 1 223 ? -14.634 -2.647 20.494 1.00 80.19 223 ASP A CA 1
ATOM 1824 C C . ASP A 1 223 ? -14.723 -1.955 19.124 1.00 80.19 223 ASP A C 1
ATOM 1826 O O . ASP A 1 223 ? -15.683 -2.173 18.383 1.00 80.19 223 ASP A O 1
ATOM 1830 N N . PRO A 1 224 ? -13.736 -1.135 18.732 1.00 82.81 224 PRO A N 1
ATOM 1831 C CA . PRO A 1 224 ? -13.755 -0.477 17.432 1.00 82.81 224 PRO A CA 1
ATOM 1832 C C . PRO A 1 224 ? -13.560 -1.453 16.265 1.00 82.81 224 PRO A C 1
ATOM 1834 O O . PRO A 1 224 ? -12.764 -2.391 16.342 1.00 82.81 224 PRO A O 1
ATOM 1837 N N . VAL A 1 225 ? -14.212 -1.168 15.137 1.00 83.69 225 VAL A N 1
ATOM 1838 C CA . VAL A 1 225 ? -13.992 -1.834 13.844 1.00 83.69 225 VAL A CA 1
ATOM 1839 C C . VAL A 1 225 ? -13.554 -0.825 12.790 1.00 83.69 225 VAL A C 1
ATOM 1841 O O . VAL A 1 225 ? -13.908 0.348 12.846 1.00 83.69 225 VAL A O 1
ATOM 1844 N N . THR A 1 226 ? -12.782 -1.287 11.811 1.00 86.94 226 THR A N 1
ATOM 1845 C CA . THR A 1 226 ? -12.436 -0.529 10.607 1.00 86.94 226 THR A CA 1
ATOM 1846 C C . THR A 1 226 ? -12.609 -1.408 9.375 1.00 86.94 226 THR A C 1
ATOM 1848 O O . THR A 1 226 ? -12.388 -2.619 9.419 1.00 86.94 226 THR A O 1
ATOM 1851 N N . VAL A 1 227 ? -12.972 -0.794 8.253 1.00 87.81 227 VAL A N 1
ATOM 1852 C CA . VAL A 1 227 ? -12.996 -1.449 6.939 1.00 87.81 227 VAL A CA 1
ATOM 1853 C C . VAL A 1 227 ? -11.668 -1.297 6.185 1.00 87.81 227 VAL A C 1
ATOM 1855 O O . VAL A 1 227 ? -11.488 -1.892 5.116 1.00 87.81 227 VAL A O 1
ATOM 1858 N N . HIS A 1 228 ? -10.727 -0.509 6.709 1.00 91.31 228 HIS A N 1
ATOM 1859 C CA . HIS A 1 228 ? -9.471 -0.149 6.055 1.00 91.31 228 HIS A CA 1
ATOM 1860 C C . HIS A 1 228 ? -8.340 -1.101 6.460 1.00 91.31 228 HIS A C 1
ATOM 1862 O O . HIS A 1 228 ? -7.519 -0.799 7.318 1.00 91.31 228 HIS A O 1
ATOM 1868 N N . ILE A 1 229 ? -8.285 -2.264 5.804 1.00 90.69 229 ILE A N 1
ATOM 1869 C CA . ILE A 1 229 ? -7.276 -3.318 6.037 1.00 90.69 229 ILE A CA 1
ATOM 1870 C C . ILE A 1 229 ? -6.460 -3.657 4.767 1.00 90.69 229 ILE A C 1
ATOM 1872 O O . ILE A 1 229 ? -6.400 -4.817 4.352 1.00 90.69 229 ILE A O 1
ATOM 1876 N N . PRO A 1 230 ? -5.837 -2.669 4.092 1.00 92.62 230 PRO A N 1
ATOM 1877 C CA . PRO A 1 230 ? -5.218 -2.867 2.780 1.00 92.62 230 PRO A CA 1
ATOM 1878 C C . PRO A 1 230 ? -4.027 -3.836 2.790 1.00 92.62 230 PRO A C 1
ATOM 1880 O O . PRO A 1 230 ? -3.892 -4.600 1.846 1.00 92.62 230 PRO A O 1
ATOM 1883 N N . VAL A 1 231 ? -3.203 -3.862 3.846 1.00 93.06 231 VAL A N 1
ATOM 1884 C CA . VAL A 1 231 ? -2.057 -4.797 3.944 1.00 93.06 231 VAL A CA 1
ATOM 1885 C C . VAL A 1 231 ? -2.513 -6.260 3.996 1.00 93.06 231 VAL A C 1
ATOM 1887 O O . VAL A 1 231 ? -2.004 -7.083 3.243 1.00 93.06 231 VAL A O 1
ATOM 1890 N N . VAL A 1 232 ? -3.534 -6.578 4.804 1.00 90.31 232 VAL A N 1
ATOM 1891 C CA . VAL A 1 232 ? -4.135 -7.927 4.842 1.00 90.31 232 VAL A CA 1
ATOM 1892 C C . VAL A 1 232 ? -4.727 -8.284 3.480 1.00 90.31 232 VAL A C 1
ATOM 1894 O O . VAL A 1 232 ? -4.510 -9.386 2.985 1.00 90.31 232 VAL A O 1
ATOM 1897 N N . ARG A 1 233 ? -5.433 -7.344 2.836 1.00 88.56 233 ARG A N 1
ATOM 1898 C CA . ARG A 1 233 ? -5.988 -7.552 1.488 1.00 88.56 233 ARG A CA 1
ATOM 1899 C C . ARG A 1 233 ? -4.913 -7.754 0.426 1.00 88.56 233 ARG A C 1
ATOM 1901 O O . ARG A 1 233 ? -5.147 -8.517 -0.499 1.00 88.56 233 ARG A O 1
ATOM 1908 N N . LEU A 1 234 ? -3.769 -7.083 0.536 1.00 91.38 234 LEU A N 1
ATOM 1909 C CA . LEU A 1 234 ? -2.633 -7.271 -0.363 1.00 91.38 234 LEU A CA 1
ATOM 1910 C C . LEU A 1 234 ? -2.026 -8.663 -0.170 1.00 91.38 234 LEU A C 1
ATOM 1912 O O . LEU A 1 234 ? -1.853 -9.380 -1.148 1.00 91.38 234 LEU A O 1
ATOM 1916 N N . PHE A 1 235 ? -1.779 -9.060 1.081 1.00 90.44 235 PHE A N 1
ATOM 1917 C CA . PHE A 1 235 ? -1.209 -10.363 1.432 1.00 90.44 235 PHE A CA 1
ATOM 1918 C C . PHE A 1 235 ? -2.112 -11.536 1.022 1.00 90.44 235 PHE A C 1
ATOM 1920 O O . PHE A 1 235 ? -1.642 -12.511 0.443 1.00 90.44 235 PHE A O 1
ATOM 1927 N N . ALA A 1 236 ? -3.420 -11.424 1.283 1.00 85.50 236 ALA A N 1
ATOM 1928 C CA . ALA A 1 236 ? -4.430 -12.396 0.857 1.00 85.50 236 ALA A CA 1
ATOM 1929 C C . ALA A 1 236 ? -4.795 -12.267 -0.632 1.00 85.50 236 ALA A C 1
ATOM 1931 O O . ALA A 1 236 ? -5.400 -13.169 -1.218 1.00 85.50 236 ALA A O 1
ATOM 1932 N N . GLY A 1 237 ? -4.454 -11.129 -1.240 1.00 72.56 237 GLY A N 1
ATOM 1933 C CA . GLY A 1 237 ? -4.560 -10.887 -2.666 1.00 72.56 237 GLY A CA 1
ATOM 1934 C C . GLY A 1 237 ? -3.771 -11.932 -3.443 1.00 72.56 237 GLY A C 1
ATOM 1935 O O . GLY A 1 237 ? -2.905 -12.613 -2.908 1.00 72.56 237 GLY A O 1
ATOM 1936 N N . LYS A 1 238 ? -4.122 -12.085 -4.718 1.00 58.72 238 LYS A N 1
ATOM 1937 C CA . LYS A 1 238 ? -3.726 -13.140 -5.663 1.00 58.72 238 LYS A CA 1
ATOM 1938 C C . LYS A 1 238 ? -2.205 -13.361 -5.905 1.00 58.72 238 LYS A C 1
ATOM 1940 O O . LYS A 1 238 ? -1.838 -13.726 -7.015 1.00 58.72 238 LYS A O 1
ATOM 1945 N N . PHE A 1 239 ? -1.320 -13.306 -4.904 1.00 54.50 239 PHE A N 1
ATOM 1946 C CA . PHE A 1 239 ? -0.013 -13.982 -4.946 1.00 54.50 239 PHE A CA 1
ATOM 1947 C C . PHE A 1 239 ? -0.158 -15.471 -5.341 1.00 54.50 239 PHE A C 1
ATOM 1949 O O . PHE A 1 239 ? 0.747 -16.051 -5.930 1.00 54.50 239 PHE A O 1
ATOM 1956 N N . TYR A 1 240 ? -1.337 -16.064 -5.104 1.00 43.56 240 TYR A N 1
ATOM 1957 C CA . TYR A 1 240 ? -1.688 -17.450 -5.435 1.00 43.56 240 TYR A CA 1
ATOM 1958 C C . TYR A 1 240 ? -2.336 -17.685 -6.815 1.00 43.56 240 TYR A C 1
ATOM 1960 O O . TYR A 1 240 ? -2.725 -18.815 -7.108 1.00 43.56 240 TYR A O 1
ATOM 1968 N N . SER A 1 241 ? -2.498 -16.679 -7.6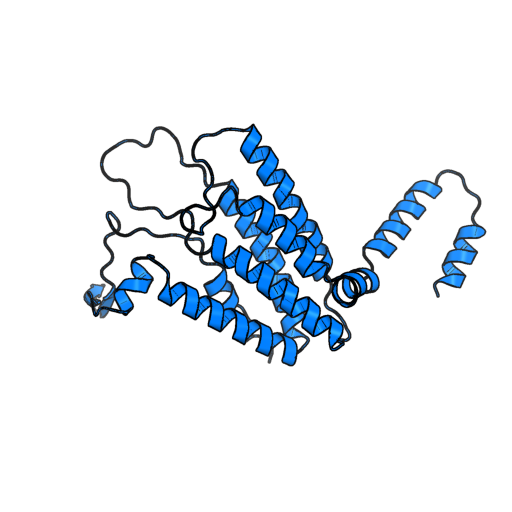84 1.00 41.44 241 SER A N 1
ATOM 1969 C CA . SER A 1 241 ? -3.212 -16.868 -8.961 1.00 41.44 241 SER A CA 1
ATOM 1970 C C . SER A 1 241 ? -2.302 -16.747 -10.177 1.00 41.44 241 SER A C 1
ATOM 1972 O O . SER A 1 241 ? -2.299 -15.709 -10.831 1.00 41.44 241 SER A O 1
ATOM 1974 N N . LYS A 1 242 ? -1.651 -17.856 -10.534 1.00 40.84 242 LYS A N 1
ATOM 1975 C CA . LYS A 1 242 ? -1.609 -18.405 -11.904 1.00 40.84 242 LYS A CA 1
ATOM 1976 C C . LYS A 1 242 ? -1.082 -19.849 -11.837 1.00 40.84 242 LYS A C 1
ATOM 1978 O O . LYS A 1 242 ? 0.100 -20.078 -11.597 1.00 40.84 242 LYS A O 1
ATOM 1983 N N . LYS A 1 243 ? -2.007 -20.803 -11.985 1.00 35.94 243 LYS A N 1
ATOM 1984 C CA . LYS A 1 243 ? -1.760 -22.041 -12.734 1.00 35.94 243 LYS A CA 1
ATOM 1985 C C . LYS A 1 243 ? -1.969 -21.723 -14.208 1.00 35.94 243 LYS A C 1
ATOM 1987 O O . LYS A 1 243 ? -2.854 -20.874 -14.470 1.00 35.94 243 LYS A O 1
#